Protein AF-A0A7S1S3E2-F1 (afdb_monomer_lite)

Secondary structure (DSSP, 8-state):
-PPP----EEEE--EEEESS--HHHHHHHTT----STT-------STT----TGGGGTT-EEEEEEEE-SSTT--EEEEEEEESSPEEEEHHHHHHHHHHHHHH-----SSSSSPPPPPP-TT---EEEE------TTS-SSTT--HHHHHHHHHHHHHHHHHHHHS----SPPPS-HHHHHHHHHHHHHHHHHHHHHHHHHHHHHHHHHHHHHHHHS-SSHHHHHHHHHHHHHHHHHHHHHHHHHHHHHHHHHHHHHHHHT---

Sequence (265 aa):
QAPSAAATAVVAFGFVASVQASVFLDSMRQGGLPMQVGAQRIVNKQAPAKLDFGSLFAGGALLQYNGSLTAPPCSPGVQWFVRSTPLPASVAALDEFKRAIAVVASLKQAVPGNARNLQPPGGVKIVTRTTQAVAHPGLPQGGAVDPEFDKAMVEAAGEQESFEKSMPASGQAPPQDSAYQQCVKDLLWASNAFKAAEAQRKVECQALARAEQQLQNSGAGATHAQALGRVQSLQQLCSTNAKVASRLLLEVQGLQQQCQRIKPR

Foldseek 3Di:
DPDDPDQAEDEAAAEDADPDADLQLVQVCPQHFALAAPDDTDGNQFPPRDNPPVVSQPPWKWKWWWAFDFDPVRHTRYIYTYTPDHHYHHPVSVVSVLNSQQRHVPDPDPDRGDGHDDDPCPPIDIDIGHDDDDPDVPDPPDDPQPPVNVVVVVVLVVVVVVVVVVDDDDDDDDDDCPPLVVLVVQLSVLVSRLVSLVVSLVVLVVVLVVLVVVLVVDDDDPSNVVSVVVNVVSVVVSVVSVVVSVVSVVVSVVSVVVSVVSPDD

InterPro domains:
  IPR001148 Alpha carbonic anhydrase domain [PF00194] (63-127)
  IPR001148 Alpha carbonic anhydrase domain [PS51144] (1-130)
  IPR036398 Alpha carbonic anhydrase domain superfamily [G3DSA:3.10.200.10] (2-129)
  IPR036398 Alpha carbonic anhydrase domain superfamily [SSF51069] (63-127)

Organism: Alexandrium catenella (NCBI:txid2925)

Structure (mmCIF, N/CA/C/O backbone):
data_AF-A0A7S1S3E2-F1
#
_entry.id   AF-A0A7S1S3E2-F1
#
loop_
_atom_site.group_PDB
_atom_site.id
_atom_site.type_symbol
_atom_site.label_atom_id
_atom_site.label_alt_id
_atom_site.label_comp_id
_atom_site.label_asym_id
_atom_site.label_entity_id
_atom_site.label_seq_id
_atom_site.pdbx_PDB_ins_code
_atom_site.Cartn_x
_atom_site.Cartn_y
_atom_site.Cartn_z
_atom_site.occupancy
_atom_site.B_iso_or_equiv
_atom_site.auth_seq_id
_atom_site.auth_comp_id
_atom_site.auth_asym_id
_atom_site.auth_atom_id
_atom_site.pdbx_PDB_model_num
ATOM 1 N N . GLN A 1 1 ? -23.417 7.030 24.883 1.00 37.84 1 GLN A N 1
ATOM 2 C CA . GLN A 1 1 ? -24.081 7.647 23.715 1.00 37.84 1 GLN A CA 1
ATOM 3 C C . GLN A 1 1 ? -23.437 7.071 22.465 1.00 37.84 1 GLN A C 1
ATOM 5 O O . GLN A 1 1 ? -22.223 7.166 22.341 1.00 37.84 1 GLN A O 1
ATOM 10 N N . ALA A 1 2 ? -24.208 6.394 21.610 1.00 32.66 2 ALA A N 1
ATOM 11 C CA . ALA A 1 2 ? -23.714 5.941 20.310 1.00 32.66 2 ALA A CA 1
ATOM 12 C C . ALA A 1 2 ? -23.460 7.174 19.423 1.00 32.66 2 ALA A C 1
ATOM 14 O O . ALA A 1 2 ? -24.261 8.111 19.493 1.00 32.66 2 ALA A O 1
ATOM 15 N N . PRO A 1 3 ? -22.372 7.221 18.635 1.00 38.84 3 PRO A N 1
ATOM 16 C CA . PRO A 1 3 ? -22.126 8.349 17.747 1.00 38.84 3 PRO A CA 1
ATOM 17 C C . PRO A 1 3 ? -23.317 8.495 16.790 1.00 38.84 3 PRO A C 1
ATOM 19 O O . PRO A 1 3 ? -23.739 7.521 16.165 1.00 38.84 3 PRO A O 1
ATOM 22 N N . SER A 1 4 ? -23.886 9.703 16.708 1.00 48.66 4 SER A N 1
ATOM 23 C CA . SER A 1 4 ? -24.850 10.042 15.659 1.00 48.66 4 SER A CA 1
ATOM 24 C C . SER A 1 4 ? -24.199 9.774 14.301 1.00 48.66 4 SER A C 1
ATOM 26 O O . SER A 1 4 ? -22.975 9.840 14.191 1.00 48.66 4 SER A O 1
ATOM 28 N N . ALA A 1 5 ? -24.991 9.412 13.288 1.00 42.84 5 ALA A N 1
ATOM 29 C CA . ALA A 1 5 ? -24.516 9.095 11.943 1.00 42.84 5 ALA A CA 1
ATOM 30 C C . ALA A 1 5 ? -23.752 10.285 11.328 1.00 42.84 5 ALA A C 1
ATOM 32 O O . ALA A 1 5 ? -24.304 11.094 10.586 1.00 42.84 5 ALA A O 1
ATOM 33 N N . ALA A 1 6 ? -22.473 10.407 11.672 1.00 50.59 6 ALA A N 1
ATOM 34 C CA . ALA A 1 6 ? -21.534 11.317 11.061 1.00 50.59 6 ALA A CA 1
ATOM 35 C C . ALA A 1 6 ? -21.414 10.900 9.593 1.00 50.59 6 ALA A C 1
ATOM 37 O O . ALA A 1 6 ? -21.121 9.739 9.293 1.00 50.59 6 ALA A O 1
ATOM 38 N N . ALA A 1 7 ? -21.724 11.830 8.689 1.00 72.06 7 ALA A N 1
ATOM 39 C CA . ALA A 1 7 ? -21.755 11.612 7.249 1.00 72.06 7 ALA A CA 1
ATOM 40 C C . ALA A 1 7 ? -20.450 10.946 6.782 1.00 72.06 7 ALA A C 1
ATOM 42 O O . ALA A 1 7 ? -19.388 11.564 6.771 1.00 72.06 7 ALA A O 1
ATOM 43 N N . THR A 1 8 ? -20.519 9.660 6.440 1.00 88.44 8 THR A N 1
ATOM 44 C CA . THR A 1 8 ? -19.351 8.904 5.982 1.00 88.44 8 THR A CA 1
ATOM 45 C C . THR A 1 8 ? -18.995 9.369 4.577 1.00 88.44 8 THR A C 1
ATOM 47 O O . THR A 1 8 ? -19.844 9.336 3.688 1.00 88.44 8 THR A O 1
ATOM 50 N N . ALA A 1 9 ? -17.746 9.776 4.365 1.00 92.62 9 ALA A N 1
ATOM 51 C CA . ALA A 1 9 ? -17.213 10.074 3.043 1.00 92.62 9 ALA A CA 1
ATOM 52 C C . ALA A 1 9 ? -16.278 8.948 2.587 1.00 92.62 9 ALA A C 1
ATOM 54 O O . ALA A 1 9 ? -15.450 8.471 3.362 1.00 92.62 9 ALA A O 1
ATOM 55 N N . VAL A 1 10 ? -16.399 8.534 1.327 1.00 95.00 10 VAL A N 1
ATOM 56 C CA . VAL A 1 10 ? -15.527 7.534 0.703 1.00 95.00 10 VAL A CA 1
ATOM 57 C C . VAL A 1 10 ? -14.905 8.132 -0.546 1.00 95.00 10 VAL A C 1
ATOM 59 O O . VAL A 1 10 ? -15.612 8.611 -1.431 1.00 95.00 10 VAL A O 1
ATOM 62 N N . VAL A 1 11 ? -13.578 8.066 -0.634 1.00 95.50 11 VAL A N 1
ATOM 63 C CA . VAL A 1 11 ? -12.829 8.442 -1.835 1.00 95.50 11 VAL A CA 1
ATOM 64 C C . VAL A 1 11 ? -12.389 7.174 -2.559 1.00 95.50 11 VAL A C 1
ATOM 66 O O . VAL A 1 11 ? -11.775 6.296 -1.956 1.00 95.50 11 VAL A O 1
ATOM 69 N N . ALA A 1 12 ? -12.717 7.067 -3.843 1.00 96.38 12 ALA A N 1
ATOM 70 C CA . ALA A 1 12 ? -12.444 5.893 -4.658 1.00 96.38 12 ALA A CA 1
ATOM 71 C C . ALA A 1 12 ? -11.476 6.220 -5.799 1.00 96.38 12 ALA A C 1
ATOM 73 O O . ALA A 1 12 ? -11.713 7.128 -6.601 1.00 96.38 12 ALA A O 1
ATOM 74 N N . PHE A 1 13 ? -10.417 5.420 -5.898 1.00 96.06 13 PHE A N 1
ATOM 75 C CA . PHE A 1 13 ? -9.400 5.509 -6.939 1.00 96.06 13 PHE A CA 1
ATOM 76 C C . PHE A 1 13 ? -9.418 4.231 -7.775 1.00 96.06 13 PHE A C 1
ATOM 78 O O . PHE A 1 13 ? -9.184 3.141 -7.256 1.00 96.06 13 PHE A O 1
ATOM 85 N N . GLY A 1 14 ? -9.718 4.361 -9.067 1.00 95.50 14 GLY A N 1
ATOM 86 C CA . GLY A 1 14 ? -9.594 3.257 -10.017 1.00 95.50 14 GLY A CA 1
ATOM 87 C C . GLY A 1 14 ? -8.158 3.120 -10.511 1.00 95.50 14 GLY A C 1
ATOM 88 O O . GLY A 1 14 ? -7.470 4.128 -10.662 1.00 95.50 14 GLY A O 1
ATOM 89 N N . PHE A 1 15 ? -7.730 1.896 -10.815 1.00 96.19 15 PHE A N 1
ATOM 90 C CA . PHE A 1 15 ? -6.447 1.620 -11.462 1.00 96.19 15 PHE A CA 1
ATOM 91 C C . PHE A 1 15 ? -6.664 0.904 -12.793 1.00 96.19 15 PHE A C 1
ATOM 93 O O . PHE A 1 15 ? -7.552 0.058 -12.909 1.00 96.19 15 PHE A O 1
ATOM 100 N N . VAL A 1 16 ? -5.849 1.237 -13.791 1.00 95.62 16 VAL A N 1
ATOM 101 C CA . VAL A 1 16 ? -5.889 0.644 -15.132 1.00 95.62 16 VAL A CA 1
ATOM 102 C C . VAL A 1 16 ? -4.507 0.138 -15.529 1.00 95.62 16 VAL A C 1
ATOM 104 O O . VAL A 1 16 ? -3.489 0.713 -15.143 1.00 95.62 16 VAL A O 1
ATOM 107 N N . ALA A 1 17 ? -4.480 -0.955 -16.292 1.00 93.94 17 ALA A N 1
ATOM 108 C CA . ALA A 1 17 ? -3.247 -1.528 -16.809 1.00 93.94 17 ALA A CA 1
ATOM 109 C C . ALA A 1 17 ? -2.498 -0.507 -17.675 1.00 93.94 17 ALA A C 1
ATOM 111 O O . ALA A 1 17 ? -3.076 0.120 -18.562 1.00 93.94 17 ALA A O 1
ATOM 112 N N . SER A 1 18 ? -1.208 -0.354 -17.406 1.00 91.19 18 SER A N 1
ATOM 113 C CA . SER A 1 18 ? -0.299 0.550 -18.097 1.00 91.19 18 SER A CA 1
ATOM 114 C C . SER A 1 18 ? 1.121 -0.015 -18.059 1.00 91.19 18 SER A C 1
ATOM 116 O O . SER A 1 18 ? 1.448 -0.876 -17.241 1.00 91.19 18 SER A O 1
ATOM 118 N N . VAL A 1 19 ? 1.984 0.497 -18.936 1.00 81.06 19 VAL A N 1
ATOM 119 C CA . VAL A 1 19 ? 3.438 0.284 -18.857 1.00 81.06 19 VAL A CA 1
ATOM 120 C C . VAL A 1 19 ? 4.062 1.039 -17.679 1.00 81.06 19 VAL A C 1
ATOM 122 O O . VAL A 1 19 ? 5.146 0.693 -17.224 1.00 81.06 19 VAL A O 1
ATOM 125 N N . GLN A 1 20 ? 3.372 2.061 -17.165 1.00 84.31 20 GLN A N 1
ATOM 126 C CA . GLN A 1 20 ? 3.800 2.821 -15.997 1.00 84.31 20 GLN A CA 1
ATOM 127 C C . GLN A 1 20 ? 3.435 2.075 -14.710 1.00 84.31 20 GLN A C 1
ATOM 129 O O . GLN A 1 20 ? 2.273 1.734 -14.473 1.00 84.31 20 GLN A O 1
ATOM 134 N N . ALA A 1 21 ? 4.439 1.846 -13.868 1.00 83.50 21 ALA A N 1
ATOM 135 C CA . ALA A 1 21 ? 4.257 1.255 -12.553 1.00 83.50 21 ALA A CA 1
ATOM 136 C C . ALA A 1 21 ? 3.606 2.251 -11.578 1.00 83.50 21 ALA A C 1
ATOM 138 O O . ALA A 1 21 ? 3.833 3.460 -11.651 1.00 83.50 21 ALA A O 1
ATOM 139 N N . SER A 1 22 ? 2.804 1.733 -10.647 1.00 91.38 22 SER A N 1
ATOM 140 C CA . SER A 1 22 ? 2.223 2.533 -9.571 1.00 91.38 22 SER A CA 1
ATOM 141 C C . SER A 1 22 ? 3.065 2.350 -8.320 1.00 91.38 22 SER A C 1
ATOM 143 O O . SER A 1 22 ? 2.948 1.323 -7.655 1.00 91.38 22 SER A O 1
ATOM 145 N N . VAL A 1 23 ? 3.845 3.370 -7.952 1.00 89.62 23 VAL A N 1
ATOM 146 C CA . VAL A 1 23 ? 4.649 3.358 -6.713 1.00 89.62 23 VAL A CA 1
ATOM 147 C C . VAL A 1 23 ? 3.782 3.027 -5.496 1.00 89.62 23 VAL A C 1
ATOM 149 O O . VAL A 1 23 ? 4.204 2.278 -4.617 1.00 89.62 23 VAL A O 1
ATOM 152 N N . PHE A 1 24 ? 2.541 3.523 -5.467 1.00 92.88 24 PHE A N 1
ATOM 153 C CA . PHE A 1 24 ? 1.591 3.250 -4.392 1.00 92.88 24 PHE A CA 1
ATOM 154 C C . PHE A 1 24 ? 1.210 1.761 -4.312 1.00 92.88 24 PHE A C 1
ATOM 156 O O . PHE A 1 24 ? 1.337 1.152 -3.249 1.00 92.88 24 PHE A O 1
ATOM 163 N N . LEU A 1 25 ? 0.784 1.143 -5.424 1.00 93.31 25 LEU A N 1
ATOM 164 C CA . LEU A 1 25 ? 0.438 -0.286 -5.429 1.00 93.31 25 LEU A CA 1
ATOM 165 C C . LEU A 1 25 ? 1.659 -1.184 -5.218 1.00 93.31 25 LEU A C 1
ATOM 167 O O . LEU A 1 25 ? 1.554 -2.207 -4.541 1.00 93.31 25 LEU A O 1
ATOM 171 N N . ASP A 1 26 ? 2.816 -0.796 -5.750 1.00 90.25 26 ASP A N 1
ATOM 172 C CA . ASP A 1 26 ? 4.070 -1.505 -5.516 1.00 90.25 26 ASP A CA 1
ATOM 173 C C . ASP A 1 26 ? 4.443 -1.474 -4.028 1.00 90.25 26 ASP A C 1
ATOM 175 O O . ASP A 1 26 ? 4.754 -2.510 -3.445 1.00 90.25 26 ASP A O 1
ATOM 179 N N . SER A 1 27 ? 4.292 -0.327 -3.363 1.00 91.06 27 SER A N 1
ATOM 180 C CA . SER A 1 27 ? 4.507 -0.200 -1.912 1.00 91.06 27 SER A CA 1
ATOM 181 C C . SER A 1 27 ? 3.548 -1.079 -1.099 1.00 91.06 27 SER A C 1
ATOM 183 O O . SER A 1 27 ? 3.941 -1.676 -0.092 1.00 91.06 27 SER A O 1
ATOM 185 N N . MET A 1 28 ? 2.300 -1.218 -1.561 1.00 91.56 28 MET A N 1
ATOM 186 C CA . MET A 1 28 ? 1.285 -2.073 -0.935 1.00 91.56 28 MET A CA 1
ATOM 187 C C . MET A 1 28 ? 1.549 -3.576 -1.112 1.00 91.56 28 MET A C 1
ATOM 189 O O . MET A 1 28 ? 1.094 -4.364 -0.288 1.00 91.56 28 MET A O 1
ATOM 193 N N . ARG A 1 29 ? 2.267 -4.014 -2.152 1.00 89.25 29 ARG A N 1
ATOM 194 C CA . ARG A 1 29 ? 2.476 -5.453 -2.422 1.00 89.25 29 ARG A CA 1
ATOM 195 C C . ARG A 1 29 ? 3.836 -5.999 -1.977 1.00 89.25 29 ARG A C 1
ATOM 197 O O . ARG A 1 29 ? 4.005 -7.212 -1.936 1.00 89.25 29 ARG A O 1
ATOM 204 N N . GLN A 1 30 ? 4.780 -5.147 -1.574 1.00 83.38 30 GLN A N 1
ATOM 205 C CA . GLN A 1 30 ? 6.124 -5.555 -1.119 1.00 83.38 30 GLN A CA 1
ATOM 206 C C . GLN A 1 30 ? 6.144 -6.566 0.039 1.00 83.38 30 GLN A C 1
ATOM 208 O O . GLN A 1 30 ? 7.053 -7.382 0.132 1.00 83.38 30 GLN A O 1
ATOM 213 N N . GLY A 1 31 ? 5.145 -6.536 0.926 1.00 73.12 31 GLY A N 1
ATOM 214 C CA . GLY A 1 31 ? 5.002 -7.507 2.022 1.00 73.12 31 GLY A CA 1
ATOM 215 C C . GLY A 1 31 ? 4.369 -8.841 1.606 1.00 73.12 31 GLY A C 1
ATOM 216 O O . GLY A 1 31 ? 4.096 -9.683 2.466 1.00 73.12 31 GLY A O 1
ATOM 217 N N . GLY A 1 32 ? 4.098 -9.011 0.309 1.00 84.69 32 GLY A N 1
ATOM 218 C CA . GLY A 1 32 ? 3.186 -10.010 -0.227 1.00 84.69 32 GLY A CA 1
ATOM 219 C C . GLY A 1 32 ? 1.728 -9.645 0.051 1.00 84.69 32 GLY A C 1
ATOM 220 O O . GLY A 1 32 ? 1.396 -9.019 1.059 1.00 84.69 32 GLY A O 1
ATOM 221 N N . LEU A 1 33 ? 0.834 -10.063 -0.840 1.00 90.38 33 LEU A N 1
ATOM 222 C CA . LEU A 1 33 ? -0.603 -9.920 -0.625 1.00 90.38 33 LEU A CA 1
ATOM 223 C C . LEU A 1 33 ? -1.142 -11.085 0.220 1.00 90.38 33 LEU A C 1
ATOM 225 O O . LEU A 1 33 ? -0.570 -12.181 0.208 1.00 90.38 33 LEU A O 1
ATOM 229 N N . PRO A 1 34 ? -2.216 -10.875 1.001 1.00 88.50 34 PRO A N 1
ATOM 230 C CA . PRO A 1 34 ? -2.831 -11.951 1.762 1.00 88.50 34 PRO A CA 1
ATOM 231 C C . PRO A 1 34 ? -3.442 -12.984 0.808 1.00 88.50 34 PRO A C 1
ATOM 233 O O . PRO A 1 34 ? -4.314 -12.668 0.008 1.00 88.50 34 PRO A O 1
ATOM 236 N N . MET A 1 35 ? -2.979 -14.230 0.920 1.00 87.06 35 MET A N 1
ATOM 237 C CA . MET A 1 35 ? -3.434 -15.372 0.111 1.00 87.06 35 MET A CA 1
ATOM 238 C C . MET A 1 35 ? -4.290 -16.352 0.926 1.00 87.06 35 MET A C 1
ATOM 240 O O . MET A 1 35 ? -4.422 -17.517 0.571 1.00 87.06 35 MET A O 1
ATOM 244 N N . GLN A 1 36 ? -4.807 -15.915 2.073 1.00 84.94 36 GLN A N 1
ATOM 245 C CA . GLN A 1 36 ? -5.660 -16.707 2.958 1.00 84.94 36 GLN A CA 1
ATOM 246 C C . GLN A 1 36 ? -6.691 -15.778 3.598 1.00 84.94 36 GLN A C 1
ATOM 248 O O . GLN A 1 36 ? -6.382 -14.625 3.915 1.00 84.94 36 GLN A O 1
ATOM 253 N N . VAL A 1 37 ? -7.913 -16.271 3.792 1.00 81.69 37 VAL A N 1
ATOM 254 C CA . VAL A 1 37 ? -8.988 -15.509 4.438 1.00 81.69 37 VAL A CA 1
ATOM 255 C C . VAL A 1 37 ? -8.558 -15.111 5.853 1.00 81.69 37 VAL A C 1
ATOM 257 O O . VAL A 1 37 ? -8.050 -15.934 6.608 1.00 81.69 37 VAL A O 1
ATOM 260 N N . GLY A 1 38 ? -8.727 -13.833 6.201 1.00 80.69 38 GLY A N 1
ATOM 261 C CA . GLY A 1 38 ? -8.336 -13.288 7.507 1.00 80.69 38 GLY A CA 1
ATOM 262 C C . GLY A 1 38 ? -6.833 -13.037 7.685 1.00 80.69 38 GLY A C 1
ATOM 263 O O . GLY A 1 38 ? -6.437 -12.453 8.693 1.00 80.69 38 GLY A O 1
ATOM 264 N N . ALA A 1 39 ? -5.987 -13.418 6.721 1.00 83.62 39 ALA A N 1
ATOM 265 C CA . ALA A 1 39 ? -4.561 -13.140 6.804 1.00 83.62 39 ALA A CA 1
ATOM 266 C C . ALA A 1 39 ? -4.275 -11.643 6.655 1.00 83.62 39 ALA A C 1
ATOM 268 O O . ALA A 1 39 ? -4.814 -10.963 5.783 1.00 83.62 39 ALA A O 1
ATOM 269 N N . GLN A 1 40 ? -3.353 -11.153 7.478 1.00 84.69 40 GLN A N 1
ATOM 270 C CA . GLN A 1 40 ? -2.844 -9.790 7.406 1.00 84.69 40 GLN A CA 1
ATOM 271 C C . GLN A 1 40 ? -1.389 -9.792 6.940 1.00 84.69 40 GLN A C 1
ATOM 273 O O . GLN A 1 40 ? -0.633 -10.750 7.151 1.00 84.69 40 GLN A O 1
ATOM 278 N N . ARG A 1 41 ? -0.999 -8.711 6.268 1.00 82.62 41 ARG A N 1
ATOM 279 C CA . ARG A 1 41 ? 0.369 -8.459 5.819 1.00 82.62 41 ARG A CA 1
ATOM 280 C C . ARG A 1 41 ? 0.711 -7.014 6.133 1.00 82.62 41 ARG A C 1
ATOM 282 O O . ARG A 1 41 ? -0.082 -6.116 5.879 1.00 82.62 41 ARG A O 1
ATOM 289 N N . ILE A 1 42 ? 1.891 -6.814 6.705 1.00 82.38 42 ILE A N 1
ATOM 290 C CA . ILE A 1 42 ? 2.455 -5.479 6.885 1.00 82.38 42 ILE A CA 1
ATOM 291 C C . ILE A 1 42 ? 3.164 -5.122 5.574 1.00 82.38 42 ILE A C 1
ATOM 293 O O . ILE A 1 42 ? 3.957 -5.920 5.067 1.00 82.38 42 ILE A O 1
ATOM 297 N N . VAL A 1 43 ? 2.869 -3.941 5.046 1.00 85.50 43 VAL A N 1
ATOM 298 C CA . VAL A 1 43 ? 3.340 -3.431 3.748 1.00 85.50 43 VAL A CA 1
ATOM 299 C C . VAL A 1 43 ? 4.247 -2.218 3.961 1.00 85.50 43 VAL A C 1
ATOM 301 O O . VAL A 1 43 ? 4.474 -1.839 5.109 1.00 85.50 43 VAL A O 1
ATOM 304 N N . ASN A 1 44 ? 4.763 -1.610 2.886 1.00 81.38 44 ASN A N 1
ATOM 305 C CA . ASN A 1 44 ? 5.629 -0.428 2.977 1.00 81.38 44 ASN A CA 1
ATOM 306 C C . ASN A 1 44 ? 6.872 -0.662 3.862 1.00 81.38 44 ASN A C 1
ATOM 308 O O . ASN A 1 44 ? 7.191 0.139 4.737 1.00 81.38 44 ASN A O 1
ATOM 312 N N . LYS A 1 45 ? 7.525 -1.818 3.681 1.00 74.62 45 LYS A N 1
ATOM 313 C CA . LYS A 1 45 ? 8.635 -2.268 4.537 1.00 74.62 45 LYS A CA 1
ATOM 314 C C . LYS A 1 45 ? 10.021 -1.970 3.977 1.00 74.62 45 LYS A C 1
ATOM 316 O O . LYS A 1 45 ? 10.975 -2.018 4.735 1.00 74.62 45 LYS A O 1
ATOM 321 N N . GLN A 1 46 ? 10.156 -1.734 2.675 1.00 63.25 46 GLN A N 1
ATOM 322 C CA . GLN A 1 46 ? 11.459 -1.634 2.017 1.00 63.25 46 GLN A CA 1
ATOM 323 C C . GLN A 1 46 ? 11.579 -0.291 1.310 1.00 63.25 46 GLN A C 1
ATOM 325 O O . GLN A 1 46 ? 10.675 0.092 0.580 1.00 63.25 46 GLN A O 1
ATOM 330 N N . ALA A 1 47 ? 12.690 0.424 1.471 1.00 55.50 47 ALA A N 1
ATOM 331 C CA . ALA A 1 47 ? 12.963 1.581 0.622 1.00 55.50 47 ALA A CA 1
ATOM 332 C C . ALA A 1 47 ? 13.037 1.134 -0.859 1.00 55.50 47 ALA A C 1
ATOM 334 O O . ALA A 1 47 ? 13.579 0.059 -1.125 1.00 55.50 47 ALA A O 1
ATOM 335 N N . PRO A 1 48 ? 12.500 1.899 -1.833 1.00 61.78 48 PRO A N 1
ATOM 336 C CA . PRO A 1 48 ? 11.936 3.251 -1.734 1.00 61.78 48 PRO A CA 1
ATOM 337 C C . PRO A 1 48 ? 10.395 3.287 -1.589 1.00 61.78 48 PRO A C 1
ATOM 339 O O . PRO A 1 48 ? 9.745 4.173 -2.142 1.00 61.78 48 PRO A O 1
ATOM 342 N N . ALA A 1 49 ? 9.773 2.320 -0.906 1.00 73.00 49 ALA A N 1
ATOM 343 C CA . ALA A 1 49 ? 8.322 2.305 -0.719 1.00 73.00 49 ALA A CA 1
ATOM 344 C C . ALA A 1 49 ? 7.799 3.587 -0.080 1.00 73.00 49 ALA A C 1
ATOM 346 O O . ALA A 1 49 ? 8.338 4.072 0.918 1.00 73.00 49 ALA A O 1
ATOM 347 N N . LYS A 1 50 ? 6.708 4.101 -0.643 1.00 80.19 50 LYS A N 1
ATOM 348 C CA . LYS A 1 50 ? 6.027 5.284 -0.141 1.00 80.19 50 LYS A CA 1
ATOM 349 C C . LYS A 1 50 ? 4.525 5.149 -0.362 1.00 80.19 50 LYS A C 1
ATOM 351 O O . LYS A 1 50 ? 4.041 5.184 -1.494 1.00 80.19 50 LYS A O 1
ATOM 356 N N . LEU A 1 51 ? 3.768 5.069 0.732 1.00 89.25 51 LEU A N 1
ATOM 357 C CA . LEU A 1 51 ? 2.308 5.214 0.714 1.00 89.25 51 LEU A CA 1
ATOM 358 C C . LEU A 1 51 ? 1.921 6.697 0.683 1.00 89.25 51 LEU A C 1
ATOM 360 O O . LEU A 1 51 ? 1.404 7.255 1.649 1.00 89.25 51 LEU A O 1
ATOM 364 N N . ASP A 1 52 ? 2.203 7.348 -0.442 1.00 87.25 52 ASP A N 1
ATOM 365 C CA . ASP A 1 52 ? 1.836 8.743 -0.675 1.00 87.25 52 ASP A CA 1
ATOM 366 C C . ASP A 1 52 ? 0.372 8.848 -1.120 1.00 87.25 52 ASP A C 1
ATOM 368 O O . ASP A 1 52 ? 0.054 8.824 -2.311 1.00 87.25 52 ASP A O 1
ATOM 372 N N . PHE A 1 53 ? -0.539 8.956 -0.155 1.00 89.19 53 PHE A N 1
ATOM 373 C CA . PHE A 1 53 ? -1.966 9.118 -0.439 1.00 89.19 53 PHE A CA 1
ATOM 374 C C . PHE A 1 53 ? -2.280 10.424 -1.178 1.00 89.19 53 PHE A C 1
ATOM 376 O O . PHE A 1 53 ? -3.237 10.461 -1.947 1.00 89.19 53 PHE A O 1
ATOM 383 N N . GLY A 1 54 ? -1.474 11.477 -0.992 1.00 89.19 54 GLY A N 1
ATOM 384 C CA . GLY A 1 54 ? -1.647 12.754 -1.687 1.00 89.19 54 GLY A CA 1
ATOM 385 C C . GLY A 1 54 ? -1.479 12.604 -3.198 1.00 89.19 54 GLY A C 1
ATOM 386 O O . GLY A 1 54 ? -2.269 13.152 -3.970 1.00 89.19 54 GLY A O 1
ATOM 387 N N . SER A 1 55 ? -0.524 11.773 -3.623 1.00 88.38 55 SER A N 1
ATOM 388 C CA . SER A 1 55 ? -0.283 11.481 -5.042 1.00 88.38 55 SER A CA 1
ATOM 389 C C . SER A 1 55 ? -1.504 10.897 -5.772 1.00 88.38 55 SER A C 1
ATOM 391 O O . SER A 1 55 ? -1.671 11.127 -6.970 1.00 88.38 55 SER A O 1
ATOM 393 N N . LEU A 1 56 ? -2.414 10.217 -5.061 1.00 92.56 56 LEU A N 1
ATOM 394 C CA . LEU A 1 56 ? -3.629 9.634 -5.645 1.00 92.56 56 LEU A CA 1
ATOM 395 C C . LEU A 1 56 ? -4.623 10.706 -6.131 1.00 92.56 56 LEU A C 1
ATOM 397 O O . LEU A 1 56 ? -5.418 10.459 -7.042 1.00 92.56 56 LEU A O 1
ATOM 401 N N . PHE A 1 57 ? -4.564 11.907 -5.549 1.00 91.25 57 PHE A N 1
ATOM 402 C CA . PHE A 1 57 ? -5.422 13.045 -5.890 1.00 91.25 57 PHE A CA 1
ATOM 403 C C . PHE A 1 57 ? -4.852 13.924 -7.010 1.00 91.25 57 PHE A C 1
ATOM 405 O O . PHE A 1 57 ? -5.570 14.780 -7.537 1.00 91.25 57 PHE A O 1
ATOM 412 N N . ALA A 1 58 ? -3.582 13.738 -7.378 1.00 85.56 58 ALA A N 1
ATOM 413 C CA . ALA A 1 58 ? -2.905 14.581 -8.352 1.00 85.56 58 ALA A CA 1
ATOM 414 C C . ALA A 1 58 ? -3.525 14.441 -9.755 1.00 85.56 58 ALA A C 1
ATOM 416 O O . ALA A 1 58 ? -3.828 13.339 -10.226 1.00 85.56 58 ALA A O 1
ATOM 417 N N . GLY A 1 59 ? -3.715 15.580 -10.429 1.00 78.00 59 GLY A N 1
ATOM 418 C CA . GLY A 1 59 ? -4.098 15.640 -11.843 1.00 78.00 59 GLY A CA 1
ATOM 419 C C . GLY A 1 59 ? -5.459 15.023 -12.194 1.00 78.00 59 GLY A C 1
ATOM 420 O O . GLY A 1 59 ? -5.650 14.616 -13.336 1.00 78.00 59 GLY A O 1
ATOM 421 N N . GLY A 1 60 ? -6.392 14.898 -11.240 1.00 80.62 60 GLY A N 1
ATOM 422 C CA . GLY A 1 60 ? -7.703 14.289 -11.483 1.00 80.62 60 GLY A CA 1
ATOM 423 C C . GLY A 1 60 ? -8.851 15.009 -10.781 1.00 80.62 60 GLY A C 1
ATOM 424 O O . GLY A 1 60 ? -8.725 15.424 -9.631 1.00 80.62 60 GLY A O 1
ATOM 425 N N . ALA A 1 61 ? -9.990 15.120 -11.467 1.00 93.06 61 ALA A N 1
ATOM 426 C CA . ALA A 1 61 ? -11.246 15.536 -10.855 1.00 93.06 61 ALA A CA 1
ATOM 427 C C . ALA A 1 61 ? -11.908 14.357 -10.119 1.00 93.06 61 ALA A C 1
ATOM 429 O O . ALA A 1 61 ? -11.652 13.187 -10.416 1.00 93.06 61 ALA A O 1
ATOM 430 N N . LEU A 1 62 ? -12.777 14.664 -9.159 1.00 96.38 62 LEU A N 1
ATOM 431 C CA . LEU A 1 62 ? -13.588 13.700 -8.423 1.00 96.38 62 LEU A CA 1
ATOM 432 C C . LEU A 1 62 ? -15.061 13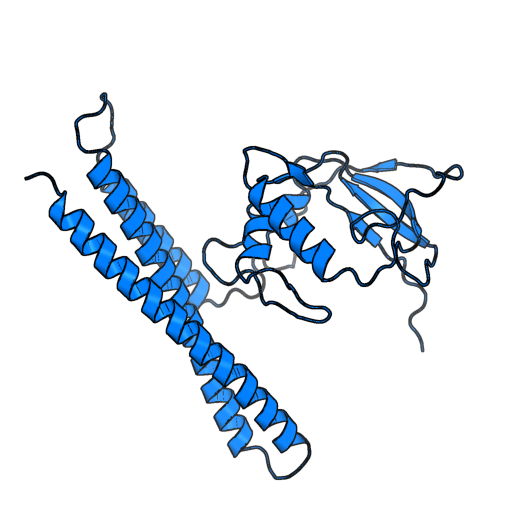.887 -8.796 1.00 96.38 62 LEU A C 1
ATOM 434 O O . LEU A 1 62 ? -15.588 14.993 -8.750 1.00 96.38 62 LEU A O 1
ATOM 438 N N . LEU A 1 63 ? -15.746 12.805 -9.134 1.00 96.44 63 LEU A N 1
ATOM 439 C CA . LEU A 1 63 ? -17.193 12.756 -9.286 1.00 96.44 63 LEU A CA 1
ATOM 440 C C . LEU A 1 63 ? -17.808 12.510 -7.910 1.00 96.44 63 LEU A C 1
ATOM 442 O O . LEU A 1 63 ? -17.601 11.453 -7.314 1.00 96.44 63 LEU A O 1
ATOM 446 N N . GLN A 1 64 ? -18.546 13.490 -7.401 1.00 96.25 64 GLN A N 1
ATOM 447 C CA . GLN A 1 64 ? -19.232 13.406 -6.122 1.00 96.25 64 GLN A CA 1
ATOM 448 C C . GLN A 1 64 ? -20.681 12.955 -6.304 1.00 96.25 64 GLN A C 1
ATOM 450 O O . GLN A 1 64 ? -21.402 13.526 -7.123 1.00 96.25 64 GLN A O 1
ATOM 455 N N . TYR A 1 65 ? -21.133 12.005 -5.486 1.00 95.00 65 TYR A N 1
ATOM 456 C CA . TYR A 1 65 ? -22.549 11.664 -5.360 1.00 95.00 65 TYR A CA 1
ATOM 457 C C . TYR A 1 65 ? -22.893 11.085 -3.980 1.00 95.00 65 TYR A C 1
ATOM 459 O O . TYR A 1 65 ? -22.017 10.631 -3.248 1.00 95.00 65 TYR A O 1
ATOM 467 N N . ASN A 1 66 ? -24.178 11.086 -3.622 1.00 93.44 66 ASN A N 1
ATOM 468 C CA . ASN A 1 66 ? -24.666 10.418 -2.413 1.00 93.44 66 ASN A CA 1
ATOM 469 C C . ASN A 1 66 ? -25.100 8.989 -2.748 1.00 93.44 66 ASN A C 1
ATOM 471 O O . ASN A 1 66 ? -25.892 8.780 -3.666 1.00 93.44 66 ASN A O 1
ATOM 475 N N . GLY A 1 67 ? -24.602 8.018 -1.991 1.00 92.50 67 GLY A N 1
ATOM 476 C CA . GLY A 1 67 ? -24.873 6.600 -2.190 1.00 92.50 67 GLY A CA 1
ATOM 477 C C . GLY A 1 67 ? -24.968 5.831 -0.876 1.00 92.50 67 GLY A C 1
ATOM 478 O O . GLY A 1 67 ? -25.345 6.370 0.168 1.00 92.50 67 GLY A O 1
ATOM 479 N N . SER A 1 68 ? -24.626 4.547 -0.939 1.00 92.38 68 SER A N 1
ATOM 480 C CA . SER A 1 68 ? -24.634 3.630 0.200 1.00 92.38 68 SER A CA 1
ATOM 481 C C . SER A 1 68 ? -23.272 2.976 0.401 1.00 92.38 68 SER A C 1
ATOM 483 O O . SER A 1 68 ? -22.398 3.057 -0.463 1.00 92.38 68 SER A O 1
ATOM 485 N N . LEU A 1 69 ? -23.115 2.247 1.504 1.00 92.06 69 LEU A N 1
ATOM 486 C CA . LEU A 1 69 ? -22.039 1.268 1.637 1.00 92.06 69 LEU A CA 1
ATOM 487 C C . LEU A 1 69 ? -22.166 0.184 0.549 1.00 92.06 69 LEU A C 1
ATOM 489 O O . LEU A 1 69 ? -23.273 -0.205 0.156 1.00 92.06 69 LEU A O 1
ATOM 493 N N . THR A 1 70 ? -21.030 -0.299 0.044 1.00 91.44 70 THR A N 1
ATOM 494 C CA . THR A 1 70 ? -20.957 -1.357 -0.985 1.00 91.44 70 THR A CA 1
ATOM 495 C C . THR A 1 70 ? -20.888 -2.766 -0.395 1.00 91.44 70 THR A C 1
ATOM 497 O O . THR A 1 70 ? -20.954 -3.737 -1.143 1.00 91.44 70 THR A O 1
ATOM 500 N N . ALA A 1 71 ? -20.823 -2.878 0.932 1.00 88.50 71 ALA A N 1
ATOM 501 C CA . ALA A 1 71 ? -20.918 -4.121 1.685 1.00 88.50 71 ALA A CA 1
ATOM 502 C C . ALA A 1 71 ? -22.078 -4.039 2.699 1.00 88.50 71 ALA A C 1
ATOM 504 O O . ALA A 1 71 ? -22.454 -2.927 3.097 1.00 88.50 71 ALA A O 1
ATOM 505 N N . PRO A 1 72 ? -22.653 -5.182 3.126 1.00 87.88 72 PRO A N 1
ATOM 506 C CA . PRO A 1 72 ? -23.651 -5.218 4.194 1.00 87.88 72 PRO A CA 1
ATOM 507 C C . PRO A 1 72 ? -23.182 -4.430 5.430 1.00 87.88 72 PRO A C 1
ATOM 509 O O . PRO A 1 72 ? -22.012 -4.547 5.800 1.00 87.88 72 PRO A O 1
ATOM 512 N N . PRO A 1 73 ? -24.050 -3.613 6.056 1.00 90.56 73 PRO A N 1
ATOM 513 C CA . PRO A 1 73 ? -25.513 -3.554 5.907 1.00 90.56 73 PRO A CA 1
ATOM 514 C C . PRO A 1 73 ? -26.041 -2.675 4.755 1.00 90.56 73 PRO A C 1
ATOM 516 O O . PRO A 1 73 ? -27.237 -2.410 4.699 1.00 90.56 73 PRO A O 1
ATOM 519 N N . CYS A 1 74 ? -25.193 -2.223 3.823 1.00 88.31 74 CYS A N 1
ATOM 520 C CA . CYS A 1 74 ? -25.604 -1.407 2.670 1.00 88.31 74 CYS A CA 1
ATOM 521 C C . CYS A 1 74 ? -26.285 -0.077 3.054 1.00 88.31 74 CYS A C 1
ATOM 523 O O . CYS A 1 74 ? -27.103 0.436 2.291 1.00 88.31 74 CYS A O 1
ATOM 525 N N . SER A 1 75 ? -25.953 0.488 4.221 1.00 89.50 75 SER A N 1
ATOM 526 C CA . SER A 1 75 ? -26.579 1.712 4.733 1.00 89.50 75 SER A CA 1
ATOM 527 C C . SER A 1 75 ? -26.426 2.896 3.766 1.00 89.50 75 SER A C 1
ATOM 529 O O . SER A 1 75 ? -25.329 3.086 3.226 1.00 89.50 75 SER A O 1
ATOM 531 N N . PRO A 1 76 ? -27.486 3.697 3.544 1.00 90.25 76 PRO A N 1
ATOM 532 C CA . PRO A 1 76 ? -27.427 4.916 2.737 1.00 90.25 76 PRO A CA 1
ATOM 533 C C . PRO A 1 76 ? -26.713 6.058 3.482 1.00 90.25 76 PRO A C 1
ATOM 535 O O . PRO A 1 76 ? -26.376 5.936 4.657 1.00 90.25 76 PRO A O 1
ATOM 538 N N . GLY A 1 77 ? -26.514 7.190 2.801 1.00 87.88 77 GLY A N 1
ATOM 539 C CA . GLY A 1 77 ? -25.951 8.411 3.396 1.00 87.88 77 GLY A CA 1
ATOM 540 C C . GLY A 1 77 ? -24.432 8.543 3.261 1.00 87.88 77 GLY A C 1
ATOM 541 O O . GLY A 1 77 ? -23.829 9.373 3.938 1.00 87.88 77 GLY A O 1
ATOM 542 N N . VAL A 1 78 ? -23.813 7.747 2.385 1.00 92.69 78 VAL A N 1
ATOM 543 C CA . VAL A 1 78 ? -22.375 7.822 2.097 1.00 92.69 78 VAL A CA 1
ATOM 544 C C . VAL A 1 78 ? -22.121 8.859 1.006 1.00 92.69 78 VAL A C 1
ATOM 546 O O . VAL A 1 78 ? -22.696 8.766 -0.078 1.00 92.69 78 VAL A O 1
ATOM 549 N N . GLN A 1 79 ? -21.235 9.818 1.262 1.00 94.62 79 GLN A N 1
ATOM 550 C CA . GLN A 1 79 ? -20.744 10.752 0.251 1.00 94.62 79 GLN A CA 1
ATOM 551 C C . GLN A 1 79 ? -19.585 10.108 -0.511 1.00 94.62 79 GLN A C 1
ATOM 553 O O . GLN A 1 79 ? -18.490 9.942 0.021 1.00 94.62 79 GLN A O 1
ATOM 558 N N . TRP A 1 80 ? -19.821 9.731 -1.758 1.00 95.44 80 TRP A N 1
ATOM 559 C CA . TRP A 1 80 ? -18.807 9.150 -2.627 1.00 95.44 80 TRP A CA 1
ATOM 560 C C . TRP A 1 80 ? -18.086 10.232 -3.413 1.00 95.44 80 TRP A C 1
ATOM 562 O O . TRP A 1 80 ? -18.730 11.117 -3.966 1.00 95.44 80 TRP A O 1
ATOM 572 N N . PHE A 1 81 ? -16.765 10.112 -3.511 1.00 96.75 81 PHE A N 1
ATOM 573 C CA . PHE A 1 81 ? -15.893 10.907 -4.369 1.00 96.75 81 PHE A CA 1
ATOM 574 C C . PHE A 1 81 ? -15.062 9.956 -5.227 1.00 96.75 81 PHE A C 1
ATOM 576 O O . PHE A 1 81 ? -14.114 9.340 -4.748 1.00 96.75 81 PHE A O 1
ATOM 583 N N . VAL A 1 82 ? -15.418 9.801 -6.496 1.00 96.75 82 VAL A N 1
ATOM 584 C CA . VAL A 1 82 ? -14.769 8.841 -7.399 1.00 96.75 82 VAL A CA 1
ATOM 585 C C . VAL A 1 82 ? -13.854 9.585 -8.355 1.00 96.75 82 VAL A C 1
ATOM 587 O O . VAL A 1 82 ? -14.319 10.467 -9.071 1.00 96.75 82 VAL A O 1
ATOM 590 N N . ARG A 1 83 ? -12.565 9.244 -8.409 1.00 96.38 83 ARG A N 1
ATOM 591 C CA . ARG A 1 83 ? -11.650 9.866 -9.377 1.00 96.38 83 ARG A CA 1
ATOM 592 C C . ARG A 1 83 ? -12.129 9.595 -10.804 1.00 96.38 83 ARG A C 1
ATOM 594 O O . ARG A 1 83 ? -12.339 8.444 -11.175 1.00 96.38 83 ARG A O 1
ATOM 601 N N . SER A 1 84 ? -12.301 10.657 -11.592 1.00 94.69 84 SER A N 1
ATOM 602 C CA . SER A 1 84 ? -12.831 10.578 -12.960 1.00 94.69 84 SER A CA 1
ATOM 603 C C . SER A 1 84 ? -11.879 9.857 -13.912 1.00 94.69 84 SER A C 1
ATOM 605 O O . SER A 1 84 ? -12.310 9.175 -14.834 1.00 94.69 84 SER A O 1
ATOM 607 N N . THR A 1 85 ? -10.578 10.008 -13.676 1.00 93.62 85 THR A N 1
ATOM 608 C CA . THR A 1 85 ? -9.518 9.359 -14.446 1.00 93.62 85 THR A CA 1
ATOM 609 C C . THR A 1 85 ? -8.951 8.211 -13.608 1.00 93.62 85 THR A C 1
ATOM 611 O O . THR A 1 85 ? -8.665 8.421 -12.427 1.00 93.62 85 THR A O 1
ATOM 614 N N . PRO A 1 86 ? -8.757 7.000 -14.147 1.00 94.38 86 PRO A N 1
ATOM 615 C CA . PRO A 1 86 ? -8.046 5.948 -13.428 1.00 94.38 86 PRO A CA 1
ATOM 616 C C . PRO A 1 86 ? -6.544 6.261 -13.326 1.00 94.38 86 PRO A C 1
ATOM 618 O O . PRO A 1 86 ? -5.993 7.043 -14.101 1.00 94.38 86 PRO A O 1
ATOM 621 N N . LEU A 1 87 ? -5.879 5.676 -12.336 1.00 95.38 87 LEU A N 1
ATOM 622 C CA . LEU A 1 87 ? -4.433 5.743 -12.154 1.00 95.38 87 LEU A CA 1
ATOM 623 C C . LEU A 1 87 ? -3.753 4.600 -12.926 1.00 95.38 87 LEU A C 1
ATOM 625 O O . LEU A 1 87 ? -4.286 3.488 -12.956 1.00 95.38 87 LEU A O 1
ATOM 629 N N . PRO A 1 88 ? -2.588 4.832 -13.548 1.00 94.44 88 PRO A N 1
ATOM 630 C CA . PRO A 1 88 ? -1.850 3.765 -14.208 1.00 94.44 88 PRO A CA 1
ATOM 631 C C . PRO A 1 88 ? -1.257 2.799 -13.177 1.00 94.44 88 PRO A C 1
ATOM 633 O O . PRO A 1 88 ? -0.834 3.210 -12.096 1.00 94.44 88 PRO A O 1
ATOM 636 N N . ALA A 1 89 ? -1.210 1.517 -13.523 1.00 93.62 89 ALA A N 1
ATOM 637 C CA . ALA A 1 89 ? -0.517 0.486 -12.764 1.00 93.62 89 ALA A CA 1
ATOM 638 C C . ALA A 1 89 ? 0.020 -0.606 -13.691 1.00 93.62 89 ALA A C 1
ATOM 640 O O . ALA A 1 89 ? -0.582 -0.906 -14.724 1.00 93.62 89 ALA A O 1
ATOM 641 N N . SER A 1 90 ? 1.116 -1.251 -13.291 1.00 91.38 90 SER A N 1
ATOM 642 C CA . SER A 1 90 ? 1.676 -2.362 -14.055 1.00 91.38 90 SER A CA 1
ATOM 643 C C . SER A 1 90 ? 0.712 -3.552 -14.087 1.00 91.38 90 SER A C 1
ATOM 645 O O . SER A 1 90 ? 0.008 -3.838 -13.113 1.00 91.38 90 SER A O 1
ATOM 647 N N . VAL A 1 91 ? 0.703 -4.279 -15.208 1.00 90.12 91 VAL A N 1
ATOM 648 C CA . VAL A 1 91 ? -0.115 -5.496 -15.379 1.00 90.12 91 VAL A CA 1
ATOM 649 C C . VAL A 1 91 ? 0.172 -6.503 -14.262 1.00 90.12 91 VAL A C 1
ATOM 651 O O . VAL A 1 91 ? -0.755 -7.008 -13.636 1.00 90.12 91 VAL A O 1
ATOM 654 N N . ALA A 1 92 ? 1.453 -6.712 -13.941 1.00 87.56 92 ALA A N 1
ATOM 655 C CA . ALA A 1 92 ? 1.879 -7.625 -12.885 1.00 87.56 92 ALA A CA 1
ATOM 656 C C . ALA A 1 92 ? 1.296 -7.257 -11.511 1.00 87.56 92 ALA A C 1
ATOM 658 O O . ALA A 1 92 ? 0.761 -8.129 -10.825 1.00 87.56 92 ALA A O 1
ATOM 659 N N . ALA A 1 93 ? 1.334 -5.973 -11.128 1.00 92.06 93 ALA A N 1
ATOM 660 C CA . ALA A 1 93 ? 0.753 -5.527 -9.864 1.00 92.06 93 ALA A CA 1
ATOM 661 C C . ALA A 1 93 ? -0.761 -5.781 -9.835 1.00 92.06 93 ALA A C 1
ATOM 663 O O . ALA A 1 93 ? -1.275 -6.357 -8.876 1.00 92.06 93 ALA A O 1
ATOM 664 N N . LEU A 1 94 ? -1.481 -5.414 -10.901 1.00 94.75 94 LEU A N 1
ATOM 665 C CA . LEU A 1 94 ? -2.927 -5.639 -10.984 1.00 94.75 94 LEU A CA 1
ATOM 666 C C . LEU A 1 94 ? -3.291 -7.127 -10.905 1.00 94.75 94 LEU A C 1
ATOM 668 O O . LEU A 1 94 ? -4.259 -7.481 -10.231 1.00 94.75 94 LEU A O 1
ATOM 672 N N . ASP A 1 95 ? -2.522 -8.000 -11.548 1.00 92.62 95 ASP A N 1
ATOM 673 C CA . ASP A 1 95 ? -2.773 -9.440 -11.538 1.00 92.62 95 ASP A CA 1
ATOM 674 C C . ASP A 1 95 ? -2.433 -10.091 -10.191 1.00 92.62 95 ASP A C 1
ATOM 676 O O . ASP A 1 95 ? -3.118 -11.022 -9.766 1.00 92.62 95 ASP A O 1
ATOM 680 N N . GLU A 1 96 ? -1.425 -9.603 -9.465 1.00 92.81 96 GLU A N 1
ATOM 681 C CA . GLU A 1 96 ? -1.191 -9.988 -8.067 1.00 92.81 96 GLU A CA 1
ATOM 682 C C . GLU A 1 96 ? -2.399 -9.642 -7.186 1.00 92.81 96 GLU A C 1
ATOM 684 O O . GLU A 1 96 ? -2.904 -10.519 -6.480 1.00 92.81 96 GLU A O 1
ATOM 689 N N . PHE A 1 97 ? -2.925 -8.414 -7.280 1.00 94.06 97 PHE A N 1
ATOM 690 C CA . PHE A 1 97 ? -4.116 -8.007 -6.524 1.00 94.06 97 PHE A CA 1
ATOM 691 C C . PHE A 1 97 ? -5.352 -8.825 -6.891 1.00 94.06 97 PHE A C 1
ATOM 693 O O . PHE A 1 97 ? -6.040 -9.316 -5.997 1.00 94.06 97 PHE A O 1
ATOM 700 N N . LYS A 1 98 ? -5.620 -9.035 -8.184 1.00 91.50 98 LYS A N 1
ATOM 701 C CA . LYS A 1 98 ? -6.749 -9.867 -8.635 1.00 91.50 98 LYS A CA 1
ATOM 702 C C . LYS A 1 98 ? -6.639 -11.301 -8.125 1.00 91.50 98 LYS A C 1
ATOM 704 O O . LYS A 1 98 ? -7.638 -11.851 -7.668 1.00 91.50 98 LYS A O 1
ATOM 709 N N . ARG A 1 99 ? -5.441 -11.898 -8.162 1.00 89.62 99 ARG A N 1
ATOM 710 C CA . ARG A 1 99 ? -5.201 -13.250 -7.631 1.00 89.62 99 ARG A CA 1
ATOM 711 C C . ARG A 1 99 ? -5.445 -13.314 -6.130 1.00 89.62 99 ARG A C 1
ATOM 713 O O . ARG A 1 99 ? -6.163 -14.202 -5.682 1.00 89.62 99 ARG A O 1
ATOM 720 N N . ALA A 1 100 ? -4.905 -12.366 -5.368 1.00 90.81 100 ALA A N 1
ATOM 721 C CA . ALA A 1 100 ? -5.134 -12.303 -3.928 1.00 90.81 100 ALA A CA 1
ATOM 722 C C . ALA A 1 100 ? -6.628 -12.165 -3.607 1.00 90.81 100 ALA A C 1
ATOM 724 O O . ALA A 1 100 ? -7.155 -12.943 -2.816 1.00 90.81 100 ALA A O 1
ATOM 725 N N . ILE A 1 101 ? -7.332 -11.254 -4.291 1.00 90.31 101 ILE A N 1
ATOM 726 C CA . ILE A 1 101 ? -8.783 -11.067 -4.160 1.00 90.31 101 ILE A CA 1
ATOM 72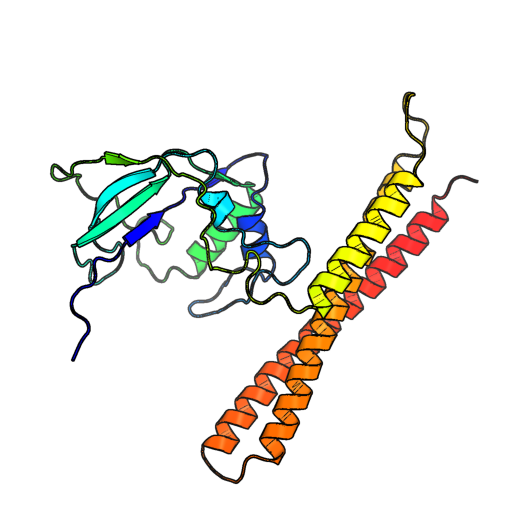7 C C . ILE A 1 101 ? -9.532 -12.365 -4.458 1.00 90.31 101 ILE A C 1
ATOM 729 O O . ILE A 1 101 ? -10.377 -12.753 -3.662 1.00 90.31 101 ILE A O 1
ATOM 733 N N . ALA A 1 102 ? -9.220 -13.049 -5.559 1.00 86.25 102 ALA A N 1
ATOM 734 C CA . ALA A 1 102 ? -9.889 -14.294 -5.931 1.00 86.25 102 ALA A CA 1
ATOM 735 C C . ALA A 1 102 ? -9.723 -15.394 -4.869 1.00 86.25 102 ALA A C 1
ATOM 737 O O . ALA A 1 102 ? -10.640 -16.180 -4.656 1.00 86.25 102 ALA A O 1
ATOM 738 N N . VAL A 1 103 ? -8.575 -15.433 -4.187 1.00 84.75 103 VAL A N 1
ATOM 739 C CA . VAL A 1 103 ? -8.305 -16.413 -3.127 1.00 84.75 103 VAL A CA 1
ATOM 740 C C . VAL A 1 103 ? -9.013 -16.060 -1.817 1.00 84.75 103 VAL A C 1
ATOM 742 O O . VAL A 1 103 ? -9.491 -16.954 -1.122 1.00 84.75 103 VAL A O 1
ATOM 745 N N . VAL A 1 104 ? -9.084 -14.775 -1.455 1.00 82.69 104 VAL A N 1
ATOM 746 C CA . VAL A 1 104 ? -9.661 -14.351 -0.164 1.00 82.69 104 VAL A CA 1
ATOM 747 C C . VAL A 1 104 ? -11.151 -14.024 -0.229 1.00 82.69 104 VAL A C 1
ATOM 749 O O . VAL A 1 104 ? -11.817 -13.995 0.809 1.00 82.69 104 VAL A O 1
ATOM 752 N N . ALA A 1 105 ? -11.697 -13.760 -1.415 1.00 77.25 105 ALA A N 1
ATOM 753 C CA . ALA A 1 105 ? -13.112 -13.481 -1.592 1.00 77.25 105 ALA A CA 1
ATOM 754 C C . ALA A 1 105 ? -13.924 -14.732 -1.234 1.00 77.25 105 ALA A C 1
ATOM 756 O O . ALA A 1 105 ? -14.037 -15.679 -2.003 1.00 77.25 105 ALA A O 1
ATOM 757 N N . SER A 1 106 ? -14.533 -14.724 -0.050 1.00 63.34 106 SER A N 1
ATOM 758 C CA . SER A 1 106 ? -15.394 -15.811 0.440 1.00 63.34 106 SER A CA 1
ATOM 759 C C . SER A 1 106 ? -16.806 -15.753 -0.156 1.00 63.34 106 SER A C 1
ATOM 761 O O . SER A 1 106 ? -17.788 -16.101 0.498 1.00 63.34 106 SER A O 1
ATOM 763 N N . LEU A 1 107 ? -16.947 -15.243 -1.378 1.00 55.00 107 LEU A N 1
ATOM 764 C CA . LEU A 1 107 ? -18.242 -14.903 -1.939 1.00 55.00 107 LEU A CA 1
ATOM 765 C C . LEU A 1 107 ? -18.617 -15.933 -3.003 1.00 55.00 107 LEU A C 1
ATOM 767 O O . LEU A 1 107 ? -17.932 -16.080 -4.009 1.00 55.00 107 LEU A O 1
ATOM 771 N N . LYS A 1 108 ? -19.748 -16.622 -2.794 1.00 55.50 108 LYS A N 1
ATOM 772 C CA . LYS A 1 108 ? -20.486 -17.352 -3.839 1.00 55.50 108 LYS A CA 1
ATOM 773 C C . LYS A 1 108 ? -21.036 -16.346 -4.864 1.00 55.50 108 LYS A C 1
ATOM 775 O O . LYS A 1 108 ? -22.241 -16.128 -4.948 1.00 55.50 108 LYS A O 1
ATOM 780 N N . GLN A 1 109 ? -20.154 -15.647 -5.567 1.00 57.91 109 GLN A N 1
ATOM 781 C CA . GLN A 1 109 ? -20.495 -14.658 -6.580 1.00 57.91 109 GLN A CA 1
ATOM 782 C C . GLN A 1 109 ? -20.391 -15.286 -7.966 1.00 57.91 109 GLN A C 1
ATOM 784 O O . GLN A 1 109 ? -19.486 -16.065 -8.244 1.00 57.91 109 GLN A O 1
ATOM 789 N N . ALA A 1 110 ? -21.330 -14.928 -8.844 1.00 59.06 110 ALA A N 1
ATOM 790 C CA . ALA A 1 110 ? -21.324 -15.366 -10.239 1.00 59.06 110 ALA A CA 1
ATOM 791 C C . ALA A 1 110 ? -20.161 -14.758 -11.048 1.00 59.06 110 ALA A C 1
ATOM 793 O O . ALA A 1 110 ? -19.793 -15.290 -12.090 1.00 59.06 110 ALA A O 1
ATOM 794 N N . VAL A 1 111 ? -19.581 -13.651 -10.568 1.00 63.06 111 VAL A N 1
ATOM 795 C CA . VAL A 1 111 ? -18.431 -12.978 -11.179 1.00 63.06 111 VAL A CA 1
ATOM 796 C C . VAL A 1 111 ? -17.243 -13.071 -10.216 1.00 63.06 111 VAL A C 1
ATOM 798 O O . VAL A 1 111 ? -17.403 -12.702 -9.051 1.00 63.06 111 VAL A O 1
ATOM 801 N N . PRO A 1 112 ? -16.063 -13.536 -10.666 1.00 69.38 112 PRO A N 1
ATOM 802 C CA . PRO A 1 112 ? -14.860 -13.555 -9.840 1.00 69.38 112 PRO A CA 1
ATOM 803 C C . PRO A 1 112 ? -14.493 -12.152 -9.340 1.00 69.38 112 PRO A C 1
ATOM 805 O O . PRO A 1 112 ? -14.350 -11.223 -10.136 1.00 69.38 112 PRO A O 1
ATOM 808 N N . GLY A 1 113 ? -14.308 -11.995 -8.029 1.00 80.06 113 GLY A N 1
ATOM 809 C CA . GLY A 1 113 ? -13.881 -10.736 -7.421 1.00 80.06 113 GLY A CA 1
ATOM 810 C C . GLY A 1 113 ? -14.515 -10.479 -6.056 1.00 80.06 113 GLY A C 1
ATOM 811 O O . GLY A 1 113 ? -15.059 -11.376 -5.423 1.00 80.06 113 GLY A O 1
ATOM 812 N N . ASN A 1 114 ? -14.414 -9.233 -5.597 1.00 86.56 114 ASN A N 1
ATOM 813 C CA . ASN A 1 114 ? -15.007 -8.748 -4.348 1.00 86.56 114 ASN A CA 1
ATOM 814 C C . ASN A 1 114 ? -15.792 -7.435 -4.534 1.00 86.56 114 ASN A C 1
ATOM 816 O O . ASN A 1 114 ? -16.073 -6.734 -3.562 1.00 86.56 114 ASN A O 1
ATOM 820 N N . ALA A 1 115 ? -16.126 -7.078 -5.777 1.00 88.56 115 ALA A N 1
ATOM 821 C CA . ALA A 1 115 ? -16.873 -5.868 -6.092 1.00 88.56 115 ALA A CA 1
ATOM 822 C C . ALA A 1 115 ? -18.387 -6.133 -6.084 1.00 88.56 115 ALA A C 1
ATOM 824 O O . ALA A 1 115 ? -18.859 -7.181 -6.523 1.00 88.56 115 ALA A O 1
ATOM 825 N N . ARG A 1 116 ? -19.166 -5.159 -5.605 1.00 88.56 116 ARG A N 1
ATOM 826 C CA . ARG A 1 116 ? -20.632 -5.171 -5.716 1.00 88.56 116 ARG A CA 1
ATOM 827 C C . ARG A 1 116 ? -21.041 -4.844 -7.157 1.00 88.56 116 ARG A C 1
ATOM 829 O O . ARG A 1 116 ? -20.462 -3.947 -7.764 1.00 88.56 116 ARG A O 1
ATOM 836 N N . ASN A 1 117 ? -22.071 -5.518 -7.673 1.00 88.88 117 ASN A N 1
ATOM 837 C CA . ASN A 1 117 ? -22.663 -5.191 -8.976 1.00 88.88 117 ASN A CA 1
ATOM 838 C C . ASN A 1 117 ? -23.132 -3.731 -9.027 1.00 88.88 117 ASN A C 1
ATOM 840 O O . ASN A 1 117 ? -23.617 -3.193 -8.023 1.00 88.88 117 ASN A O 1
ATOM 844 N N . LEU A 1 118 ? -23.054 -3.120 -10.213 1.00 90.69 118 LEU A N 1
ATOM 845 C CA . LEU A 1 118 ? -23.580 -1.776 -10.441 1.00 90.69 118 LEU A CA 1
ATOM 846 C C . LEU A 1 118 ? -25.044 -1.696 -10.005 1.00 90.69 118 LEU A C 1
ATOM 848 O O . LEU A 1 118 ? -25.835 -2.608 -10.242 1.00 90.69 118 LEU A O 1
ATOM 852 N N . GLN A 1 119 ? -25.379 -0.608 -9.321 1.00 91.00 119 GLN A N 1
ATOM 853 C CA . GLN A 1 119 ? -26.740 -0.326 -8.889 1.00 91.00 119 GLN A CA 1
ATOM 854 C C . GLN A 1 119 ? -27.366 0.683 -9.859 1.00 91.00 119 GLN A C 1
ATOM 856 O O . GLN A 1 119 ? -26.643 1.539 -10.379 1.00 91.00 119 GLN A O 1
ATOM 861 N N . PRO A 1 120 ? -28.684 0.611 -10.113 1.00 90.69 120 PRO A N 1
ATOM 862 C CA . PRO A 1 120 ? -29.362 1.601 -10.935 1.00 90.69 120 PRO A CA 1
ATOM 863 C C . PRO A 1 120 ? -29.118 3.021 -10.399 1.00 90.69 120 PRO A C 1
ATOM 865 O O . PRO A 1 120 ? -29.176 3.226 -9.185 1.00 90.69 120 PRO A O 1
ATOM 868 N N . PRO A 1 121 ? -28.881 4.016 -11.269 1.00 82.12 121 PRO A N 1
ATOM 869 C CA . PRO A 1 121 ? -28.503 5.359 -10.839 1.00 82.12 121 PRO A CA 1
ATOM 870 C C . PRO A 1 121 ? -29.628 6.122 -10.132 1.00 82.12 121 PRO A C 1
ATOM 872 O O . PRO A 1 121 ? -29.343 7.134 -9.512 1.00 82.12 121 PRO A O 1
ATOM 875 N N . GLY A 1 122 ? -30.893 5.691 -10.220 1.00 80.69 122 GLY A N 1
ATOM 876 C CA . GLY A 1 122 ? -31.995 6.197 -9.384 1.00 80.69 122 GLY A CA 1
ATOM 877 C C . GLY A 1 122 ? -32.221 7.719 -9.383 1.00 80.69 122 GLY A C 1
ATOM 878 O O . GLY A 1 122 ? -32.785 8.236 -8.426 1.00 80.69 122 GLY A O 1
ATOM 879 N N . GLY A 1 123 ? -31.755 8.451 -10.404 1.00 82.25 123 GLY A N 1
ATOM 880 C CA . GLY A 1 123 ? -31.815 9.921 -10.445 1.00 82.25 123 GLY A CA 1
ATOM 881 C C . GLY A 1 123 ? -30.754 10.638 -9.594 1.00 82.25 123 GLY A C 1
ATOM 882 O O . GLY A 1 123 ? -30.893 11.828 -9.310 1.00 82.25 123 GLY A O 1
ATOM 883 N N . VAL A 1 124 ? -29.698 9.936 -9.176 1.00 87.62 124 VAL A N 1
ATOM 884 C CA . VAL A 1 124 ? -28.584 10.497 -8.407 1.00 87.62 124 VAL A CA 1
ATOM 885 C C . VAL A 1 124 ? -27.929 11.649 -9.174 1.00 87.62 124 VAL A C 1
ATOM 887 O O . VAL A 1 124 ? -27.510 11.507 -10.323 1.00 87.62 124 VAL A O 1
ATOM 890 N N . LYS A 1 125 ? -27.807 12.802 -8.508 1.00 91.94 125 LYS A N 1
ATOM 891 C CA . LYS A 1 125 ? -27.069 13.959 -9.024 1.00 91.94 125 LYS A CA 1
ATOM 892 C C . LYS A 1 125 ? -25.574 13.748 -8.810 1.00 91.94 125 LYS A C 1
ATOM 894 O O . LYS A 1 125 ? -25.140 13.534 -7.678 1.00 91.94 125 LYS A O 1
ATOM 899 N N . ILE A 1 126 ? -24.806 13.850 -9.890 1.00 94.25 126 ILE A N 1
ATOM 900 C CA . ILE A 1 126 ? -23.345 13.755 -9.874 1.00 94.25 126 ILE A CA 1
ATOM 901 C C . ILE A 1 126 ? -22.769 15.160 -10.036 1.00 94.25 126 ILE A C 1
ATOM 903 O O . ILE A 1 126 ? -23.162 15.894 -10.942 1.00 94.25 126 ILE A O 1
ATOM 907 N N . VAL A 1 127 ? -21.844 15.537 -9.155 1.00 96.12 127 VAL A N 1
ATOM 908 C CA . VAL A 1 127 ? -21.172 16.842 -9.173 1.00 96.12 127 VAL A CA 1
ATOM 909 C C . VAL A 1 127 ? -19.677 16.636 -9.348 1.00 96.12 127 VAL A C 1
ATOM 911 O O . VAL A 1 127 ? -19.051 15.942 -8.554 1.00 96.12 127 VAL A O 1
ATOM 914 N N . THR A 1 128 ? -19.077 17.270 -10.349 1.00 96.38 128 THR A N 1
ATOM 915 C CA . THR A 1 128 ? -17.621 17.252 -10.518 1.00 96.38 128 THR A CA 1
ATOM 916 C C . THR A 1 128 ? -16.957 18.197 -9.517 1.00 96.38 128 THR A C 1
ATOM 918 O O . THR A 1 128 ? -17.345 19.357 -9.379 1.00 96.38 128 THR A O 1
ATOM 921 N N . ARG A 1 129 ? -15.935 17.705 -8.820 1.00 93.75 129 ARG A N 1
ATOM 922 C CA . ARG A 1 129 ? -15.096 18.435 -7.868 1.00 93.75 129 ARG A CA 1
ATOM 923 C C . ARG A 1 129 ? -13.655 18.424 -8.347 1.00 93.75 129 ARG A C 1
ATOM 925 O O . ARG A 1 129 ? -13.160 17.398 -8.805 1.00 93.75 129 ARG A O 1
ATOM 932 N N . THR A 1 130 ? -12.968 19.546 -8.214 1.00 89.62 130 THR A N 1
ATOM 933 C CA . THR A 1 130 ? -11.527 19.642 -8.454 1.00 89.62 130 THR A CA 1
ATOM 934 C C . THR A 1 130 ? -10.772 19.496 -7.139 1.00 89.62 130 THR A C 1
ATOM 936 O O . THR A 1 130 ? -11.225 19.959 -6.092 1.00 89.62 130 THR A O 1
ATOM 939 N N . THR A 1 131 ? -9.631 18.814 -7.180 1.00 86.31 131 THR A N 1
ATOM 940 C CA . THR A 1 131 ? -8.725 18.717 -6.035 1.00 86.31 131 THR A CA 1
ATOM 941 C C . THR A 1 131 ? -7.816 19.942 -6.016 1.00 86.31 131 THR A C 1
ATOM 943 O O . THR A 1 131 ? -7.404 20.448 -7.059 1.00 86.31 131 THR A O 1
ATOM 946 N N . GLN A 1 132 ? -7.519 20.442 -4.821 1.00 81.12 132 GLN A N 1
ATOM 947 C CA . GLN A 1 132 ? -6.518 21.484 -4.617 1.00 81.12 132 GLN A CA 1
ATOM 948 C C . GLN A 1 132 ? -5.509 20.977 -3.599 1.00 81.12 132 GLN A C 1
ATOM 950 O O . GLN A 1 132 ? -5.886 20.422 -2.566 1.00 81.12 132 GLN A O 1
ATOM 955 N N . ALA A 1 133 ? -4.226 21.159 -3.902 1.00 75.81 133 ALA A N 1
ATOM 956 C CA . ALA A 1 133 ? -3.169 20.913 -2.939 1.00 75.81 133 ALA A CA 1
ATOM 957 C C . ALA A 1 133 ? -3.251 22.001 -1.865 1.00 75.81 133 ALA A C 1
ATOM 959 O O . ALA A 1 133 ? -2.869 23.146 -2.096 1.00 75.81 133 ALA A O 1
ATOM 960 N N . VAL A 1 134 ? -3.793 21.648 -0.704 1.00 68.69 134 VAL A N 1
ATOM 961 C CA . VAL A 1 134 ? -3.821 22.535 0.455 1.00 68.69 134 VAL A CA 1
ATOM 962 C C . VAL A 1 134 ? -2.639 22.196 1.350 1.00 68.69 134 VAL A C 1
ATOM 964 O O . VAL A 1 134 ? -2.529 21.086 1.869 1.00 68.69 134 VAL A O 1
ATOM 967 N N . ALA A 1 135 ? -1.730 23.152 1.532 1.00 58.91 135 ALA A N 1
ATOM 968 C CA . ALA A 1 135 ? -0.789 23.085 2.638 1.00 58.91 135 ALA A CA 1
ATOM 969 C C . ALA A 1 135 ? -1.602 23.321 3.915 1.00 58.91 135 ALA A C 1
ATOM 971 O O . ALA A 1 135 ? -2.082 24.431 4.135 1.00 58.91 135 ALA A O 1
ATOM 972 N N . HIS A 1 136 ? -1.826 22.286 4.726 1.00 48.94 136 HIS A N 1
ATOM 973 C CA . HIS A 1 136 ? -2.485 22.475 6.017 1.00 48.94 136 HIS A CA 1
ATOM 974 C C . HIS A 1 136 ? -1.567 23.305 6.929 1.00 48.94 136 HIS A C 1
ATOM 976 O O . HIS A 1 136 ? -0.486 22.824 7.277 1.00 48.94 136 HIS A O 1
ATOM 982 N N . PRO A 1 137 ? -1.966 24.517 7.357 1.00 41.62 137 PRO A N 1
ATOM 983 C CA . PRO A 1 137 ? -1.223 25.253 8.367 1.00 41.62 137 PRO A CA 1
ATOM 984 C C . PRO A 1 137 ? -1.460 24.537 9.701 1.00 41.62 137 PRO A C 1
ATOM 986 O O . PRO A 1 137 ? -2.558 24.598 10.246 1.00 41.62 137 PRO A O 1
ATOM 989 N N . GLY A 1 138 ? -0.467 23.795 10.197 1.00 44.56 138 GLY A N 1
ATOM 990 C CA . GLY A 1 138 ? -0.506 23.193 11.538 1.00 44.56 138 GLY A CA 1
ATOM 991 C C . GLY A 1 138 ? -0.446 21.665 11.614 1.00 44.56 138 GLY A C 1
ATOM 992 O O . GLY A 1 138 ? -0.334 21.139 12.717 1.00 44.56 138 GLY A O 1
ATOM 993 N N . LEU A 1 139 ? -0.448 20.942 10.490 1.00 42.47 139 LEU A N 1
ATOM 994 C CA . LEU A 1 139 ? 0.095 19.580 10.473 1.00 42.47 139 LEU A CA 1
ATOM 995 C C . LEU A 1 139 ? 1.577 19.697 10.105 1.00 42.47 139 LEU A C 1
ATOM 997 O O . LEU A 1 139 ? 1.864 20.298 9.065 1.00 42.47 139 LEU A O 1
ATOM 1001 N N . PRO A 1 140 ? 2.523 19.185 10.918 1.00 40.72 140 PRO A N 1
ATOM 1002 C CA . PRO A 1 140 ? 3.914 19.138 10.495 1.00 40.72 140 PRO A CA 1
ATOM 1003 C C . PRO A 1 140 ? 3.961 18.396 9.159 1.00 40.72 140 PRO A C 1
ATOM 1005 O O . PRO A 1 140 ? 3.448 17.282 9.027 1.00 40.72 140 PRO A O 1
ATOM 1008 N N . GLN A 1 141 ? 4.492 19.060 8.133 1.00 43.28 141 GLN A N 1
ATOM 1009 C CA . GLN A 1 141 ? 4.790 18.405 6.869 1.00 43.28 141 GLN A CA 1
ATOM 1010 C C . GLN A 1 141 ? 5.851 17.345 7.177 1.00 43.28 141 GLN A C 1
ATOM 1012 O O . GLN A 1 141 ? 7.001 17.683 7.427 1.00 43.28 141 GLN A O 1
ATOM 1017 N N . GLY A 1 142 ? 5.426 16.086 7.262 1.00 44.25 142 GLY A N 1
ATOM 1018 C CA . GLY A 1 142 ? 6.213 15.011 7.864 1.00 44.25 142 GLY A CA 1
ATOM 1019 C C . GLY A 1 142 ? 5.589 14.593 9.191 1.00 44.25 142 GLY A C 1
ATOM 1020 O O . GLY A 1 142 ? 5.849 15.181 10.238 1.00 44.25 142 GLY A O 1
ATOM 1021 N N . GLY A 1 143 ? 4.717 13.582 9.149 1.00 40.16 143 GLY A N 1
ATOM 1022 C CA . GLY A 1 143 ? 4.240 12.946 10.375 1.00 40.16 143 GLY A CA 1
ATOM 1023 C C . GLY A 1 143 ? 5.441 12.445 11.166 1.00 40.16 143 GLY A C 1
ATOM 1024 O O . GLY A 1 143 ? 6.266 11.787 10.552 1.00 40.16 143 GLY A O 1
ATOM 1025 N N . ALA A 1 144 ? 5.525 12.811 12.456 1.00 41.34 144 ALA A N 1
ATOM 1026 C CA . ALA A 1 144 ? 6.578 12.465 13.423 1.00 41.34 144 ALA A CA 1
ATOM 1027 C C . ALA A 1 144 ? 7.745 11.695 12.793 1.00 41.34 144 ALA A C 1
ATOM 1029 O O . ALA A 1 144 ? 7.837 10.472 12.914 1.00 41.34 144 ALA A O 1
ATOM 1030 N N . VAL A 1 145 ? 8.566 12.417 12.033 1.00 51.00 145 VAL A N 1
ATOM 1031 C CA . VAL A 1 145 ? 9.709 11.811 11.375 1.00 51.00 145 VAL A CA 1
ATOM 1032 C C . VAL A 1 145 ? 10.734 11.613 12.469 1.00 51.00 145 VAL A C 1
ATOM 1034 O O . VAL A 1 145 ? 11.096 12.559 13.170 1.00 51.00 145 VAL A O 1
ATOM 1037 N N . ASP A 1 146 ? 11.101 10.358 12.697 1.00 53.78 146 ASP A N 1
ATOM 1038 C CA . ASP A 1 146 ? 12.186 10.036 13.605 1.00 53.78 146 ASP A CA 1
ATOM 1039 C C . ASP A 1 146 ? 13.426 10.829 13.134 1.00 53.78 146 ASP A C 1
ATOM 1041 O O . ASP A 1 146 ? 13.831 10.669 11.978 1.00 53.78 146 ASP A O 1
ATOM 1045 N N . PRO A 1 147 ? 14.012 11.712 13.966 1.00 54.50 147 PRO A N 1
ATOM 1046 C CA . PRO A 1 147 ? 15.159 12.528 13.569 1.00 54.50 147 PRO A CA 1
ATOM 1047 C C . PRO A 1 147 ? 16.353 11.684 13.111 1.00 54.50 147 PRO A C 1
ATOM 1049 O O . PRO A 1 147 ? 17.170 12.139 12.313 1.00 54.50 147 PRO A O 1
ATOM 1052 N N . GLU A 1 148 ? 16.454 10.450 13.609 1.00 55.34 148 GLU A N 1
ATOM 1053 C CA . GLU A 1 148 ? 17.466 9.475 13.220 1.00 55.34 148 GLU A CA 1
ATOM 1054 C C . GLU A 1 148 ? 17.183 8.924 11.811 1.00 55.34 148 GLU A C 1
ATOM 1056 O O . GLU A 1 148 ? 18.113 8.723 11.031 1.00 55.34 148 GLU A O 1
ATOM 1061 N N . PHE A 1 149 ? 15.906 8.764 11.445 1.00 56.16 149 PHE A N 1
ATOM 1062 C CA . PHE A 1 149 ? 15.483 8.361 10.101 1.00 56.16 149 PHE A CA 1
ATOM 1063 C C . PHE A 1 149 ? 15.689 9.475 9.069 1.00 56.16 149 PHE A C 1
ATOM 1065 O O . PHE A 1 149 ? 16.223 9.209 7.994 1.00 56.16 149 PHE A O 1
ATOM 1072 N N . ASP A 1 150 ? 15.335 10.721 9.394 1.00 58.38 150 ASP A N 1
ATOM 1073 C CA . ASP A 1 150 ? 15.572 11.862 8.497 1.00 58.38 150 ASP A CA 1
ATOM 1074 C C . ASP A 1 150 ? 17.063 12.112 8.291 1.00 58.38 150 ASP A C 1
ATOM 1076 O O . ASP A 1 150 ? 17.512 12.305 7.161 1.00 58.38 150 ASP A O 1
ATOM 1080 N N . LYS A 1 151 ? 17.856 12.029 9.363 1.00 67.06 151 LYS A N 1
ATOM 1081 C CA . LYS A 1 151 ? 19.311 12.115 9.263 1.00 67.06 151 LYS A CA 1
ATOM 1082 C C . LYS A 1 151 ? 19.869 11.012 8.361 1.00 67.06 151 LYS A C 1
ATOM 1084 O O . LYS A 1 151 ? 20.642 11.319 7.461 1.00 67.06 151 LYS A O 1
ATOM 1089 N N . ALA A 1 152 ? 19.425 9.766 8.533 1.00 60.44 152 ALA A N 1
ATOM 1090 C CA . ALA A 1 152 ? 19.855 8.654 7.688 1.00 60.44 152 ALA A CA 1
ATOM 1091 C C . ALA A 1 152 ? 19.440 8.830 6.214 1.00 60.44 152 ALA A C 1
ATOM 1093 O O . ALA A 1 152 ? 20.205 8.487 5.314 1.00 60.44 152 ALA A O 1
ATOM 1094 N N . MET A 1 153 ? 18.256 9.389 5.950 1.00 60.53 153 MET A N 1
ATOM 1095 C CA . MET A 1 153 ? 17.774 9.663 4.592 1.00 60.53 153 MET A CA 1
ATOM 1096 C C . MET A 1 153 ? 18.523 10.823 3.926 1.00 60.53 153 MET A C 1
ATOM 1098 O O . MET A 1 153 ? 18.842 10.737 2.741 1.00 60.53 153 MET A O 1
ATOM 1102 N N . VAL A 1 154 ? 18.837 11.887 4.670 1.00 63.62 154 VAL A N 1
ATOM 1103 C CA . VAL A 1 154 ? 19.635 13.025 4.182 1.00 63.62 154 VAL A CA 1
ATOM 1104 C C . VAL A 1 154 ? 21.084 12.610 3.936 1.00 63.62 154 VAL A C 1
ATOM 1106 O O . VAL A 1 154 ? 21.652 12.974 2.909 1.00 63.62 154 VAL A O 1
ATOM 1109 N N . GLU A 1 155 ? 21.672 11.807 4.824 1.00 65.44 155 GLU A N 1
ATOM 1110 C CA . GLU A 1 155 ? 23.014 11.246 4.636 1.00 65.44 155 GLU A CA 1
ATOM 1111 C C . GLU A 1 155 ? 23.056 10.326 3.407 1.00 65.44 155 GLU A C 1
ATOM 1113 O O . GLU A 1 155 ? 23.936 10.477 2.560 1.00 65.44 155 GLU A O 1
ATOM 1118 N N . ALA A 1 156 ? 22.055 9.457 3.227 1.00 54.72 156 ALA A N 1
ATOM 1119 C CA . ALA A 1 156 ? 21.950 8.605 2.042 1.00 54.72 156 ALA A CA 1
ATOM 1120 C C . ALA A 1 156 ? 21.760 9.410 0.740 1.00 54.72 156 ALA A C 1
ATOM 1122 O O . ALA A 1 156 ? 22.365 9.079 -0.280 1.00 54.72 156 ALA A O 1
ATOM 1123 N N . ALA A 1 157 ? 20.962 10.482 0.765 1.00 54.94 157 ALA A N 1
ATOM 1124 C CA . ALA A 1 157 ? 20.767 11.360 -0.390 1.00 54.94 157 ALA A CA 1
ATOM 1125 C C . ALA A 1 157 ? 22.038 12.159 -0.734 1.00 54.94 157 ALA A C 1
ATOM 1127 O O . ALA A 1 157 ? 22.386 12.284 -1.908 1.00 54.94 157 ALA A O 1
ATOM 1128 N N . GLY A 1 158 ? 22.765 12.649 0.276 1.00 59.25 158 GLY A N 1
ATOM 1129 C CA . GLY A 1 158 ? 24.039 13.345 0.092 1.00 59.25 158 GLY A CA 1
ATOM 1130 C C . GLY A 1 158 ? 25.135 12.437 -0.473 1.00 59.25 158 GLY A C 1
ATOM 1131 O O . GLY A 1 158 ? 25.890 12.854 -1.354 1.00 59.25 158 GLY A O 1
ATOM 1132 N N . GLU A 1 159 ? 25.193 11.174 -0.038 1.00 56.53 159 GLU A N 1
ATOM 1133 C CA . GLU A 1 159 ? 26.084 10.158 -0.620 1.00 56.53 159 GLU A CA 1
ATOM 1134 C C . GLU A 1 159 ? 25.746 9.892 -2.098 1.00 56.53 159 GLU A C 1
ATOM 1136 O O . GLU A 1 159 ? 26.648 9.767 -2.931 1.00 56.53 159 GLU A O 1
ATOM 1141 N N . GLN A 1 160 ? 24.455 9.874 -2.440 1.00 51.72 160 GLN A N 1
ATOM 1142 C CA . GLN A 1 160 ? 23.975 9.660 -3.804 1.00 51.72 160 GLN A CA 1
ATOM 1143 C C . GLN A 1 160 ? 24.307 10.843 -4.732 1.00 51.72 160 GLN A C 1
ATOM 1145 O O . GLN A 1 160 ? 24.787 10.624 -5.843 1.00 51.72 160 GLN A O 1
ATOM 1150 N N . GLU A 1 161 ? 24.158 12.086 -4.263 1.00 53.62 161 GLU A N 1
ATOM 1151 C CA . GLU A 1 161 ? 24.515 13.292 -5.028 1.00 53.62 161 GLU A CA 1
ATOM 1152 C C . GLU A 1 161 ? 26.037 13.425 -5.226 1.00 53.62 161 GLU A C 1
ATOM 1154 O O . GLU A 1 161 ? 26.511 13.794 -6.304 1.00 53.62 161 GLU A O 1
ATOM 1159 N N . SER A 1 162 ? 26.822 13.078 -4.202 1.00 61.12 162 SER A N 1
ATOM 1160 C CA . SER A 1 162 ? 28.291 13.045 -4.274 1.00 61.12 162 SER A CA 1
ATOM 1161 C C . SER A 1 162 ? 28.774 12.018 -5.299 1.00 61.12 162 SER A C 1
ATOM 1163 O O . SER A 1 162 ? 29.721 12.267 -6.047 1.00 61.12 162 SER A O 1
ATOM 1165 N N . PHE A 1 163 ? 28.090 10.875 -5.365 1.00 57.00 163 PHE A N 1
ATOM 1166 C CA . PHE A 1 163 ? 28.378 9.820 -6.324 1.00 57.00 163 PHE A CA 1
ATOM 1167 C C . PHE A 1 163 ? 27.946 10.193 -7.749 1.00 57.00 163 PHE A C 1
ATOM 1169 O O . PHE A 1 163 ? 28.734 10.020 -8.679 1.00 57.00 163 PHE A O 1
ATOM 1176 N N . GLU A 1 164 ? 26.758 10.777 -7.935 1.00 54.72 164 GLU A N 1
ATOM 1177 C CA . GLU A 1 164 ? 26.298 11.281 -9.239 1.00 54.72 164 GLU A CA 1
ATOM 1178 C C . GLU A 1 164 ? 27.231 12.362 -9.796 1.00 54.72 164 GLU A C 1
ATOM 1180 O O . GLU A 1 164 ? 27.561 12.332 -10.980 1.00 54.72 164 GLU A O 1
ATOM 1185 N N . LYS A 1 165 ? 27.748 13.254 -8.941 1.00 65.88 165 LYS A N 1
ATOM 1186 C CA . LYS A 1 165 ? 28.767 14.248 -9.320 1.00 65.88 165 LYS A CA 1
ATOM 1187 C C . LYS A 1 165 ? 30.150 13.645 -9.579 1.00 65.88 165 LYS A C 1
ATOM 1189 O O . LYS A 1 165 ? 30.958 14.270 -10.261 1.00 65.88 165 LYS A O 1
ATOM 1194 N N . SER A 1 166 ? 30.433 12.452 -9.053 1.00 55.56 166 SER A N 1
ATOM 1195 C CA . SER A 1 166 ? 31.671 11.713 -9.337 1.00 55.56 166 SER A CA 1
ATOM 1196 C C . SER A 1 166 ? 31.612 10.904 -10.639 1.00 55.56 166 SER A C 1
ATOM 1198 O O . SER A 1 166 ? 32.641 10.401 -11.092 1.00 55.56 166 SER A O 1
ATOM 1200 N N . MET A 1 167 ? 30.435 10.796 -11.270 1.00 46.88 167 MET A N 1
ATOM 1201 C CA . MET A 1 167 ? 30.299 10.177 -12.586 1.00 46.88 167 MET A CA 1
ATOM 1202 C C . MET A 1 167 ? 30.588 11.201 -13.698 1.00 46.88 167 MET A C 1
ATOM 1204 O O . MET A 1 167 ? 30.068 12.316 -13.661 1.00 46.88 167 MET A O 1
ATOM 1208 N N . PRO A 1 168 ? 31.410 10.859 -14.708 1.00 46.53 168 PRO A N 1
ATOM 1209 C CA . PRO A 1 168 ? 31.714 11.779 -15.797 1.00 46.53 168 PRO A CA 1
ATOM 1210 C C . PRO A 1 168 ? 30.451 12.093 -16.613 1.00 46.53 168 PRO A C 1
ATOM 1212 O O . PRO A 1 168 ? 29.712 11.192 -17.016 1.00 46.53 168 PRO A O 1
ATOM 1215 N N . ALA A 1 169 ? 30.216 13.381 -16.878 1.00 48.78 169 ALA A N 1
ATOM 1216 C CA . ALA A 1 169 ? 29.139 13.849 -17.744 1.00 48.78 169 ALA A CA 1
ATOM 1217 C C . ALA A 1 169 ? 29.345 13.305 -19.169 1.00 48.78 169 ALA A C 1
ATOM 1219 O O . ALA A 1 169 ? 30.335 13.616 -19.831 1.00 48.78 169 ALA A O 1
ATOM 1220 N N . SER A 1 170 ? 28.426 12.459 -19.635 1.00 47.75 170 SER A N 1
ATOM 1221 C CA . SER A 1 170 ? 28.540 11.793 -20.932 1.00 47.75 170 SER A CA 1
ATOM 1222 C C . SER A 1 170 ? 27.952 12.652 -22.049 1.00 47.75 170 SER A C 1
ATOM 1224 O O . SER A 1 170 ? 26.743 12.809 -22.191 1.00 47.75 170 SER A O 1
ATOM 1226 N N . GLY A 1 171 ? 28.839 13.183 -22.884 1.00 45.34 171 GLY A N 1
ATOM 1227 C CA . GLY A 1 171 ? 28.523 13.663 -24.221 1.00 45.34 171 GLY A CA 1
ATOM 1228 C C . GLY A 1 171 ? 29.364 12.908 -25.241 1.00 45.34 171 GLY A C 1
ATOM 1229 O O . GLY A 1 171 ? 30.330 13.478 -25.726 1.00 45.34 171 GLY A O 1
ATOM 1230 N N . GLN A 1 172 ? 29.040 11.634 -25.512 1.00 41.91 172 GLN A N 1
ATOM 1231 C CA . GLN A 1 172 ? 29.378 10.865 -26.730 1.00 41.91 172 GLN A CA 1
ATOM 1232 C C . GLN A 1 172 ? 28.838 9.417 -26.642 1.00 41.91 172 GLN A C 1
ATOM 1234 O O . GLN A 1 172 ? 28.668 8.874 -25.554 1.00 41.91 172 GLN A O 1
ATOM 1239 N N . ALA A 1 173 ? 28.519 8.833 -27.805 1.00 44.44 173 ALA A N 1
ATOM 1240 C CA . ALA A 1 173 ? 27.878 7.524 -28.012 1.00 44.44 173 ALA A CA 1
ATOM 1241 C C . ALA A 1 173 ? 28.658 6.327 -27.396 1.00 44.44 173 ALA A C 1
ATOM 1243 O O . ALA A 1 173 ? 29.857 6.447 -27.146 1.00 44.44 173 ALA A O 1
ATOM 1244 N N . PRO A 1 174 ? 28.000 5.175 -27.130 1.00 49.88 174 PRO A N 1
ATOM 1245 C CA . PRO A 1 174 ? 28.397 4.253 -26.067 1.00 49.88 174 PRO A CA 1
ATOM 1246 C C . PRO A 1 174 ? 29.578 3.355 -26.468 1.00 49.88 174 PRO A C 1
ATOM 1248 O O . PRO A 1 174 ? 29.481 2.642 -27.470 1.00 49.88 174 PRO A O 1
ATOM 1251 N N . PRO A 1 175 ? 30.660 3.296 -25.670 1.00 51.03 175 PRO A N 1
ATOM 1252 C CA . PRO A 1 175 ? 31.614 2.202 -25.733 1.00 51.03 175 PRO A CA 1
ATOM 1253 C C . PRO A 1 175 ? 31.184 1.069 -24.785 1.00 51.03 175 PRO A C 1
ATOM 1255 O O . PRO A 1 175 ? 30.241 1.207 -24.008 1.00 51.03 175 PRO A O 1
ATOM 1258 N N . GLN A 1 176 ? 31.865 -0.069 -24.876 1.00 52.91 176 GLN A N 1
ATOM 1259 C CA . GLN A 1 176 ? 31.545 -1.394 -24.323 1.00 52.91 176 GLN A CA 1
ATOM 1260 C C . GLN A 1 176 ? 31.337 -1.548 -22.792 1.00 52.91 176 GLN A C 1
ATOM 1262 O O . GLN A 1 176 ? 31.346 -2.669 -22.291 1.00 52.91 176 GLN A O 1
ATOM 1267 N N . ASP A 1 177 ? 31.059 -0.483 -22.043 1.00 56.94 177 ASP A N 1
ATOM 1268 C CA . ASP A 1 177 ? 30.919 -0.506 -20.579 1.00 56.94 177 ASP A CA 1
ATOM 1269 C C . ASP A 1 177 ? 29.471 -0.546 -20.060 1.00 56.94 177 ASP A C 1
ATOM 1271 O O . ASP A 1 177 ? 29.230 -0.331 -18.871 1.00 56.94 177 ASP A O 1
ATOM 1275 N N . SER A 1 178 ? 28.477 -0.870 -20.897 1.00 73.38 178 SER A N 1
ATOM 1276 C CA . SER A 1 178 ? 27.076 -0.958 -20.444 1.00 73.38 178 SER A CA 1
ATOM 1277 C C . SER A 1 178 ? 26.868 -2.022 -19.359 1.00 73.38 178 SER A C 1
ATOM 1279 O O . SER A 1 178 ? 26.094 -1.806 -18.428 1.00 73.38 178 SER A O 1
ATOM 1281 N N . ALA A 1 179 ? 27.591 -3.145 -19.430 1.00 85.38 179 ALA A N 1
ATOM 1282 C CA . ALA A 1 179 ? 27.481 -4.233 -18.461 1.00 85.38 179 ALA A CA 1
ATOM 1283 C C . ALA A 1 179 ? 28.107 -3.876 -17.103 1.00 85.38 179 ALA A C 1
ATOM 1285 O O . ALA A 1 179 ? 27.505 -4.143 -16.063 1.00 85.38 179 ALA A O 1
ATOM 1286 N N . TYR A 1 180 ? 29.283 -3.236 -17.096 1.00 88.69 180 TYR A N 1
ATOM 1287 C CA . TYR A 1 180 ? 29.909 -2.770 -15.857 1.00 88.69 180 TYR A CA 1
ATOM 1288 C C . TYR A 1 180 ? 29.093 -1.639 -15.221 1.00 88.69 180 TYR A C 1
ATOM 1290 O O . TYR A 1 180 ? 28.808 -1.694 -14.026 1.00 88.69 180 TYR A O 1
ATOM 1298 N N . GLN A 1 181 ? 28.627 -0.668 -16.014 1.00 85.50 181 GLN A N 1
ATOM 1299 C CA . GLN A 1 181 ? 27.757 0.405 -15.524 1.00 85.50 181 GLN A CA 1
ATOM 1300 C C . GLN A 1 181 ? 26.440 -0.127 -14.951 1.00 85.50 181 GLN A C 1
ATOM 1302 O O . GLN A 1 181 ? 25.998 0.348 -13.905 1.00 85.50 181 GLN A O 1
ATOM 1307 N N . GLN A 1 182 ? 25.820 -1.117 -15.599 1.00 84.81 182 GLN A N 1
ATOM 1308 C CA . GLN A 1 182 ? 24.619 -1.758 -15.068 1.00 84.81 182 GLN A CA 1
ATOM 1309 C C . GLN A 1 182 ? 24.917 -2.484 -13.753 1.00 84.81 182 GLN A C 1
ATOM 1311 O O . GLN A 1 182 ? 24.193 -2.296 -12.784 1.00 84.81 182 GLN A O 1
ATOM 1316 N N . CYS A 1 183 ? 26.033 -3.212 -13.674 1.00 90.81 183 CYS A N 1
ATOM 1317 C CA . CYS A 1 183 ? 26.438 -3.882 -12.441 1.00 90.81 183 CYS A CA 1
ATOM 1318 C C . CYS A 1 183 ? 26.653 -2.898 -11.285 1.00 90.81 183 CYS A C 1
ATOM 1320 O O . CYS A 1 183 ? 26.189 -3.140 -10.175 1.00 90.81 183 CYS A O 1
ATOM 1322 N N . VAL A 1 184 ? 27.312 -1.762 -11.533 1.00 90.19 184 VAL A N 1
ATOM 1323 C CA . VAL A 1 184 ? 27.512 -0.720 -10.513 1.00 90.19 184 VAL A CA 1
ATOM 1324 C C . VAL A 1 184 ? 26.172 -0.148 -10.035 1.00 90.19 184 VAL A C 1
ATOM 1326 O O . VAL A 1 184 ? 26.002 0.069 -8.835 1.00 90.19 184 VAL A O 1
ATOM 1329 N N . LYS A 1 185 ? 25.202 0.051 -10.938 1.00 82.31 185 LYS A N 1
ATOM 1330 C CA . LYS A 1 185 ? 23.840 0.478 -10.572 1.00 82.31 185 LYS A CA 1
ATOM 1331 C C . LYS A 1 185 ? 23.125 -0.565 -9.713 1.00 82.31 185 LYS A C 1
ATOM 1333 O O . LYS A 1 185 ? 22.545 -0.206 -8.690 1.00 82.31 185 LYS A O 1
ATOM 1338 N N . ASP A 1 186 ? 23.201 -1.835 -10.098 1.00 80.75 186 ASP A N 1
ATOM 1339 C CA . ASP A 1 186 ? 22.577 -2.936 -9.360 1.00 80.75 186 ASP A CA 1
ATOM 1340 C C . ASP A 1 186 ? 23.211 -3.087 -7.967 1.00 80.75 186 ASP A C 1
ATOM 1342 O O . ASP A 1 186 ? 22.503 -3.223 -6.969 1.00 80.75 186 ASP A O 1
ATOM 1346 N N . LEU A 1 187 ? 24.541 -2.967 -7.871 1.00 90.38 187 LEU A N 1
ATOM 1347 C CA . LEU A 1 187 ? 25.278 -2.973 -6.606 1.00 90.38 187 LEU A CA 1
ATOM 1348 C C . LEU A 1 187 ? 24.857 -1.815 -5.695 1.00 90.38 187 LEU A C 1
ATOM 1350 O O . LEU A 1 187 ? 24.673 -2.017 -4.494 1.00 90.38 18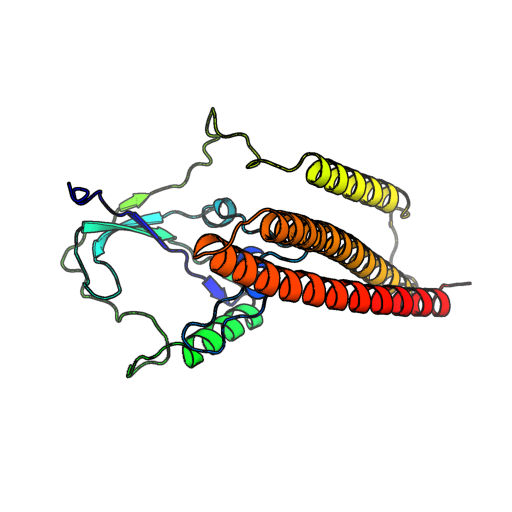7 LEU A O 1
ATOM 1354 N N . LEU A 1 188 ? 24.682 -0.612 -6.248 1.00 84.81 188 LEU A N 1
ATOM 1355 C CA . LEU A 1 188 ? 24.215 0.547 -5.489 1.00 84.81 188 LEU A CA 1
ATOM 1356 C C . LEU A 1 188 ? 22.800 0.319 -4.948 1.00 84.81 188 LEU A C 1
ATOM 1358 O O . LEU A 1 188 ? 22.540 0.563 -3.768 1.00 84.81 188 LEU A O 1
ATOM 1362 N N . TRP A 1 189 ? 21.899 -0.193 -5.788 1.00 79.56 189 TRP A N 1
ATOM 1363 C CA . TRP A 1 189 ? 20.535 -0.514 -5.378 1.00 79.56 189 TRP A CA 1
ATOM 1364 C C . TRP A 1 189 ? 20.512 -1.569 -4.265 1.00 79.56 189 TRP A C 1
ATOM 1366 O O . TRP A 1 189 ? 19.886 -1.348 -3.227 1.00 79.56 189 TRP A O 1
ATOM 1376 N N . ALA A 1 190 ? 21.252 -2.669 -4.432 1.00 79.38 190 ALA A N 1
ATOM 1377 C CA . ALA A 1 190 ? 21.341 -3.735 -3.437 1.00 79.38 190 ALA A CA 1
ATOM 1378 C C . ALA A 1 190 ? 21.962 -3.245 -2.119 1.00 79.38 190 ALA A C 1
ATOM 1380 O O . ALA A 1 190 ? 21.491 -3.604 -1.040 1.00 79.38 190 ALA A O 1
ATOM 1381 N N . SER A 1 191 ? 22.981 -2.381 -2.190 1.00 86.94 191 SER A N 1
ATOM 1382 C CA . SER A 1 191 ? 23.624 -1.775 -1.016 1.00 86.94 191 SER A CA 1
ATOM 1383 C C . SER A 1 191 ? 22.651 -0.892 -0.233 1.00 86.94 191 SER A C 1
ATOM 1385 O O . SER A 1 191 ? 22.521 -1.030 0.985 1.00 86.94 191 SER A O 1
ATOM 1387 N N . ASN A 1 192 ? 21.888 -0.045 -0.927 1.00 77.62 192 ASN A N 1
ATOM 1388 C CA . ASN A 1 192 ? 20.868 0.796 -0.301 1.00 77.62 192 ASN A CA 1
ATOM 1389 C C . ASN A 1 192 ? 19.731 -0.041 0.303 1.00 77.62 192 ASN A C 1
ATOM 1391 O O . ASN A 1 192 ? 19.292 0.230 1.423 1.00 77.62 192 ASN A O 1
ATOM 1395 N N . ALA A 1 193 ? 19.296 -1.099 -0.388 1.00 73.38 193 ALA A N 1
ATOM 1396 C CA . ALA A 1 193 ? 18.308 -2.040 0.132 1.00 73.38 193 ALA A CA 1
ATOM 1397 C C . ALA A 1 193 ? 18.812 -2.754 1.400 1.00 73.38 193 ALA A C 1
ATOM 1399 O O . ALA A 1 193 ? 18.067 -2.871 2.376 1.00 73.38 193 ALA A O 1
ATOM 1400 N N . PHE A 1 194 ? 20.081 -3.180 1.422 1.00 87.12 194 PHE A N 1
ATOM 1401 C CA . PHE A 1 194 ? 20.719 -3.767 2.600 1.00 87.12 194 PHE A CA 1
ATOM 1402 C C . PHE A 1 194 ? 20.765 -2.784 3.777 1.00 87.12 194 PHE A C 1
ATOM 1404 O O . PHE A 1 194 ? 20.294 -3.135 4.860 1.00 87.12 194 PHE A O 1
ATOM 1411 N N . LYS A 1 195 ? 21.250 -1.549 3.566 1.00 86.56 195 LYS A N 1
ATOM 1412 C CA . LYS A 1 195 ? 21.292 -0.500 4.605 1.00 86.56 195 LYS A CA 1
ATOM 1413 C C . LYS A 1 195 ? 19.902 -0.262 5.211 1.00 86.56 195 LYS A C 1
ATOM 1415 O O . LYS A 1 195 ? 19.747 -0.248 6.433 1.00 86.56 195 LYS A O 1
ATOM 1420 N N . ALA A 1 196 ? 18.873 -0.144 4.370 1.00 75.19 196 ALA A N 1
ATOM 1421 C CA . ALA A 1 196 ? 17.495 0.040 4.822 1.00 75.19 196 ALA A CA 1
ATOM 1422 C C . ALA A 1 196 ? 16.972 -1.168 5.625 1.00 75.19 196 ALA A C 1
ATOM 1424 O O . ALA A 1 196 ? 16.378 -0.999 6.693 1.00 75.19 196 ALA A O 1
ATOM 1425 N N . ALA A 1 197 ? 17.223 -2.392 5.150 1.00 75.56 197 ALA A N 1
ATOM 1426 C CA . ALA A 1 197 ? 16.826 -3.613 5.849 1.00 75.56 197 ALA A CA 1
ATOM 1427 C C . ALA A 1 197 ? 17.553 -3.781 7.194 1.00 75.56 197 ALA A C 1
ATOM 1429 O O . ALA A 1 197 ? 16.959 -4.260 8.164 1.00 75.56 197 ALA A O 1
ATOM 1430 N N . GLU A 1 198 ? 18.819 -3.372 7.283 1.00 91.00 198 GLU A N 1
ATOM 1431 C CA . GLU A 1 198 ? 19.577 -3.383 8.531 1.00 91.00 198 GLU A CA 1
ATOM 1432 C C . GLU A 1 198 ? 19.023 -2.370 9.542 1.00 91.00 198 GLU A C 1
ATOM 1434 O O . GLU A 1 198 ? 18.823 -2.724 10.709 1.00 91.00 198 GLU A O 1
ATOM 1439 N N . ALA A 1 199 ? 18.708 -1.150 9.099 1.00 81.44 199 ALA A N 1
ATOM 1440 C CA . ALA A 1 199 ? 18.071 -0.139 9.939 1.00 81.44 199 ALA A CA 1
ATOM 1441 C C . ALA A 1 199 ? 16.731 -0.648 10.496 1.00 81.44 199 ALA A C 1
ATOM 1443 O O . ALA A 1 199 ? 16.500 -0.604 11.708 1.00 81.44 199 ALA A O 1
ATOM 1444 N N . GLN A 1 200 ? 15.886 -1.240 9.645 1.00 78.94 200 GLN A N 1
ATOM 1445 C CA . GLN A 1 200 ? 14.618 -1.830 10.077 1.00 78.94 200 GLN A CA 1
ATOM 1446 C C . GLN A 1 200 ? 14.825 -2.988 11.063 1.00 78.94 200 GLN A C 1
ATOM 1448 O O . GLN A 1 200 ? 14.156 -3.054 12.096 1.00 78.94 200 GLN A O 1
ATOM 1453 N N . ARG A 1 201 ? 15.774 -3.892 10.788 1.00 91.25 201 ARG A N 1
ATOM 1454 C CA . ARG A 1 201 ? 16.140 -4.975 11.713 1.00 91.25 201 ARG A CA 1
ATOM 1455 C C . ARG A 1 201 ? 16.525 -4.415 13.083 1.00 91.25 201 ARG A C 1
ATOM 1457 O O . ARG A 1 201 ? 16.070 -4.947 14.092 1.00 91.25 201 ARG A O 1
ATOM 1464 N N . LYS A 1 202 ? 17.337 -3.355 13.132 1.00 92.19 202 LYS A N 1
ATOM 1465 C CA . LYS A 1 202 ? 17.785 -2.727 14.383 1.00 92.19 202 LYS A CA 1
ATOM 1466 C C . LYS A 1 202 ? 16.600 -2.201 15.196 1.00 92.19 202 LYS A C 1
ATOM 1468 O O . LYS A 1 202 ? 16.487 -2.556 16.368 1.00 92.19 202 LYS A O 1
ATOM 1473 N N . VAL A 1 203 ? 15.699 -1.439 14.573 1.00 86.94 203 VAL A N 1
ATOM 1474 C CA . VAL A 1 203 ? 14.504 -0.880 15.233 1.00 86.94 203 VAL A CA 1
ATOM 1475 C C . VAL A 1 203 ? 13.620 -1.985 15.819 1.00 86.94 203 VAL A C 1
ATOM 1477 O O . VAL A 1 203 ? 13.221 -1.926 16.983 1.00 86.94 203 VAL A O 1
ATOM 1480 N N . GLU A 1 204 ? 13.357 -3.030 15.040 1.00 83.31 204 GLU A N 1
ATOM 1481 C CA . GLU A 1 204 ? 12.436 -4.106 15.425 1.00 83.31 204 GLU A CA 1
ATOM 1482 C C . GLU A 1 204 ? 13.029 -5.006 16.516 1.00 83.31 204 GLU A C 1
ATOM 1484 O O . GLU A 1 204 ? 12.346 -5.389 17.467 1.00 83.31 204 GLU A O 1
ATOM 1489 N N . CYS A 1 205 ? 14.332 -5.287 16.452 1.00 92.31 205 CYS A N 1
ATOM 1490 C CA . CYS A 1 205 ? 15.015 -6.036 17.504 1.00 92.31 205 CYS A CA 1
ATOM 1491 C C . CYS A 1 205 ? 15.184 -5.212 18.795 1.00 92.31 205 CYS A C 1
ATOM 1493 O O . CYS A 1 205 ? 15.115 -5.768 19.890 1.00 92.31 205 CYS A O 1
ATOM 1495 N N . GLN A 1 206 ? 15.320 -3.884 18.710 1.00 94.06 206 GLN A N 1
ATOM 1496 C CA . GLN A 1 206 ? 15.249 -3.010 19.889 1.00 94.06 206 GLN A CA 1
ATOM 1497 C C . GLN A 1 206 ? 13.836 -2.961 20.487 1.00 94.06 206 GLN A C 1
ATOM 1499 O O . GLN A 1 206 ? 13.676 -2.866 21.705 1.00 94.06 206 GLN A O 1
ATOM 1504 N N . ALA A 1 207 ? 12.789 -3.014 19.659 1.00 86.88 207 ALA A N 1
ATOM 1505 C CA . ALA A 1 207 ? 11.413 -3.125 20.137 1.00 86.88 207 ALA A CA 1
ATOM 1506 C C . ALA A 1 207 ? 11.181 -4.447 20.887 1.00 86.88 207 ALA A C 1
ATOM 1508 O O . ALA A 1 207 ? 10.565 -4.423 21.954 1.00 86.88 207 ALA A O 1
ATOM 1509 N N . LEU A 1 208 ? 11.727 -5.561 20.386 1.00 94.94 208 LEU A N 1
ATOM 1510 C CA . LEU A 1 208 ? 11.738 -6.846 21.091 1.00 94.94 208 LEU A CA 1
ATOM 1511 C C . LEU A 1 208 ? 12.429 -6.737 22.456 1.00 94.94 208 LEU A C 1
ATOM 1513 O O . LEU A 1 208 ? 11.803 -7.058 23.460 1.00 94.94 208 LEU A O 1
ATOM 1517 N N . ALA A 1 209 ? 13.656 -6.209 22.511 1.00 95.88 209 ALA A N 1
ATOM 1518 C CA . ALA A 1 209 ? 14.401 -6.072 23.767 1.00 95.88 209 ALA A CA 1
ATOM 1519 C C . ALA A 1 209 ? 13.631 -5.242 24.816 1.00 95.88 209 ALA A C 1
ATOM 1521 O O . ALA A 1 209 ? 13.553 -5.602 25.991 1.00 95.88 209 ALA A O 1
ATOM 1522 N N . ARG A 1 210 ? 12.981 -4.151 24.383 1.00 94.25 210 ARG A N 1
ATOM 1523 C CA . ARG A 1 210 ? 12.104 -3.349 25.254 1.00 94.25 210 ARG A CA 1
ATOM 1524 C C . ARG A 1 210 ? 10.880 -4.135 25.729 1.00 94.25 210 ARG A C 1
ATOM 1526 O O . ARG A 1 210 ? 10.481 -3.994 26.883 1.00 94.25 210 ARG A O 1
ATOM 1533 N N . ALA A 1 211 ? 10.274 -4.949 24.866 1.00 90.06 211 ALA A N 1
ATOM 1534 C CA . ALA A 1 211 ? 9.134 -5.785 25.235 1.00 90.06 211 ALA A CA 1
ATOM 1535 C C . ALA A 1 211 ? 9.524 -6.902 26.219 1.00 90.06 211 ALA A C 1
ATOM 1537 O O . ALA A 1 211 ? 8.764 -7.183 27.142 1.00 90.06 211 ALA A O 1
ATOM 1538 N N . GLU A 1 212 ? 10.712 -7.490 26.076 1.00 95.31 212 GLU A N 1
ATOM 1539 C CA . GLU A 1 212 ? 11.257 -8.474 27.022 1.00 95.31 212 GLU A CA 1
ATOM 1540 C C . GLU A 1 212 ? 11.476 -7.853 28.406 1.00 95.31 212 GLU A C 1
ATOM 1542 O O . GLU A 1 212 ? 11.073 -8.431 29.416 1.00 95.31 212 GLU A O 1
ATOM 1547 N N . GLN A 1 213 ? 12.014 -6.632 28.464 1.00 94.12 213 GLN A N 1
ATOM 1548 C CA . GLN A 1 213 ? 12.150 -5.890 29.719 1.00 94.12 213 GLN A CA 1
ATOM 1549 C C . GLN A 1 213 ? 10.781 -5.586 30.357 1.00 94.12 213 GLN A C 1
ATOM 1551 O O . GLN A 1 213 ? 10.608 -5.712 31.568 1.00 94.12 213 GLN A O 1
ATOM 1556 N N . GLN A 1 214 ? 9.778 -5.225 29.550 1.00 90.44 214 GLN A N 1
ATOM 1557 C CA . GLN A 1 214 ? 8.406 -5.024 30.032 1.00 90.44 214 GLN A CA 1
ATOM 1558 C C . GLN A 1 214 ? 7.782 -6.315 30.570 1.00 90.44 214 GLN A C 1
ATOM 1560 O O . GLN A 1 214 ? 7.079 -6.262 31.576 1.00 90.44 214 GLN A O 1
ATOM 1565 N N . LEU A 1 215 ? 8.056 -7.463 29.943 1.00 92.56 215 LEU A N 1
ATOM 1566 C CA . LEU A 1 215 ? 7.590 -8.766 30.415 1.00 92.56 215 LEU A CA 1
ATOM 1567 C C . LEU A 1 215 ? 8.191 -9.110 31.784 1.00 92.56 215 LEU A C 1
ATOM 1569 O O . LEU A 1 215 ? 7.449 -9.511 32.678 1.00 92.56 215 LEU A O 1
ATOM 1573 N N . GLN A 1 216 ? 9.494 -8.887 31.978 1.00 92.38 216 GLN A N 1
ATOM 1574 C CA . GLN A 1 216 ? 10.164 -9.101 33.271 1.00 92.38 216 GLN A CA 1
ATOM 1575 C C . GLN A 1 216 ? 9.588 -8.214 34.382 1.00 92.38 216 GLN A C 1
ATOM 1577 O O . GLN A 1 216 ? 9.452 -8.652 35.520 1.00 92.38 216 GLN A O 1
ATOM 1582 N N . ASN A 1 217 ? 9.198 -6.986 34.034 1.00 90.81 217 ASN A N 1
ATOM 1583 C CA . ASN A 1 217 ? 8.587 -6.039 34.964 1.00 90.81 217 ASN A CA 1
ATOM 1584 C C . ASN A 1 217 ? 7.073 -6.254 35.143 1.00 90.81 217 ASN A C 1
ATOM 1586 O O . ASN A 1 217 ? 6.460 -5.638 36.017 1.00 90.81 217 ASN A O 1
ATOM 1590 N N . SER A 1 218 ? 6.445 -7.099 34.320 1.00 84.69 218 SER A N 1
ATOM 1591 C CA . SER A 1 218 ? 5.026 -7.415 34.442 1.00 84.69 218 SER A CA 1
ATOM 1592 C C . SER A 1 218 ? 4.831 -8.495 35.507 1.00 84.69 218 SER A C 1
ATOM 1594 O O . SER A 1 218 ? 5.232 -9.645 35.328 1.00 84.69 218 SER A O 1
ATOM 1596 N N . GLY A 1 219 ? 4.226 -8.118 36.639 1.00 84.88 219 GLY A N 1
ATOM 1597 C CA . GLY A 1 219 ? 3.815 -9.070 37.676 1.00 84.88 219 GLY A CA 1
ATOM 1598 C C . GLY A 1 219 ? 2.846 -10.133 37.138 1.00 84.88 219 GLY A C 1
ATOM 1599 O O . GLY A 1 219 ? 2.344 -10.021 36.022 1.00 84.88 219 GLY A O 1
ATOM 1600 N N . ALA A 1 220 ? 2.562 -11.171 37.926 1.00 79.31 220 ALA A N 1
ATOM 1601 C CA . ALA A 1 220 ? 1.697 -12.268 37.490 1.00 79.31 220 ALA A CA 1
ATOM 1602 C C . ALA A 1 220 ? 0.259 -11.801 37.171 1.00 79.31 220 ALA A C 1
ATOM 1604 O O . ALA A 1 220 ? -0.304 -10.964 37.875 1.00 79.31 220 ALA A O 1
ATOM 1605 N N . GLY A 1 221 ? -0.353 -12.376 36.128 1.00 80.38 221 GLY A N 1
ATOM 1606 C CA . GLY A 1 221 ? -1.760 -12.147 35.778 1.00 80.38 221 GLY A CA 1
ATOM 1607 C C . GLY A 1 221 ? -2.006 -11.877 34.291 1.00 80.38 221 GLY A C 1
ATOM 1608 O O . GLY A 1 221 ? -1.181 -12.185 33.432 1.00 80.38 221 GLY A O 1
ATOM 1609 N N . ALA A 1 222 ? -3.165 -11.294 33.973 1.00 66.38 222 ALA A N 1
ATOM 1610 C CA . ALA A 1 222 ? -3.595 -11.038 32.593 1.00 66.38 222 ALA A CA 1
ATOM 1611 C C . ALA A 1 222 ? -2.648 -10.098 31.816 1.00 66.38 222 ALA A C 1
ATOM 1613 O O . ALA A 1 222 ? -2.468 -10.257 30.608 1.00 66.38 222 ALA A O 1
ATOM 1614 N N . THR A 1 223 ? -1.996 -9.163 32.509 1.00 82.31 223 THR A N 1
ATOM 1615 C CA . THR A 1 223 ? -0.975 -8.264 31.947 1.00 82.31 223 THR A CA 1
ATOM 1616 C C . THR A 1 223 ? 0.281 -9.019 31.508 1.00 82.31 223 THR A C 1
ATOM 1618 O O . THR A 1 223 ? 0.835 -8.714 30.453 1.00 82.31 223 THR A O 1
ATOM 1621 N N . HIS A 1 224 ? 0.683 -10.053 32.252 1.00 87.75 224 HIS A N 1
ATOM 1622 C CA . HIS A 1 224 ? 1.812 -10.918 31.905 1.00 87.75 224 HIS A CA 1
ATOM 1623 C C . HIS A 1 224 ? 1.539 -11.731 30.633 1.00 87.75 224 HIS A C 1
ATOM 1625 O O . HIS A 1 224 ? 2.376 -11.794 29.735 1.00 87.75 224 HIS A O 1
ATOM 1631 N N . ALA A 1 225 ? 0.337 -12.305 30.509 1.00 84.00 225 ALA A N 1
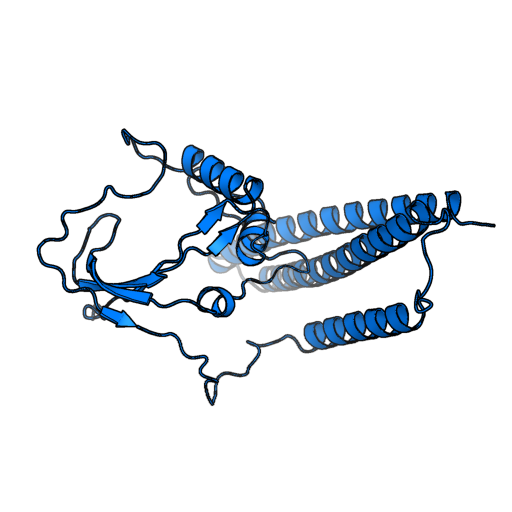ATOM 1632 C CA . ALA A 1 225 ? -0.059 -13.067 29.322 1.00 84.00 225 ALA A CA 1
ATOM 1633 C C . ALA A 1 225 ? -0.083 -12.193 28.051 1.00 84.00 225 ALA A C 1
ATOM 1635 O O . ALA A 1 225 ? 0.375 -12.619 26.989 1.00 84.00 225 ALA A O 1
ATOM 1636 N N . GLN A 1 226 ? -0.561 -10.948 28.162 1.00 85.00 226 GLN A N 1
ATOM 1637 C CA . GLN A 1 226 ? -0.520 -9.977 27.063 1.00 85.00 226 GLN A CA 1
ATOM 1638 C C . GLN A 1 226 ? 0.916 -9.573 26.697 1.00 85.00 226 GLN A C 1
ATOM 1640 O O . GLN A 1 226 ? 1.255 -9.519 25.512 1.00 85.00 226 GLN A O 1
ATOM 1645 N N . ALA A 1 227 ? 1.773 -9.327 27.694 1.00 85.19 227 ALA A N 1
ATOM 1646 C CA . ALA A 1 227 ? 3.184 -9.018 27.473 1.00 85.19 227 ALA A CA 1
ATOM 1647 C C . ALA A 1 227 ? 3.914 -10.174 26.767 1.00 85.19 227 ALA A C 1
ATOM 1649 O O . ALA A 1 227 ? 4.662 -9.937 25.818 1.00 85.19 227 ALA A O 1
ATOM 1650 N N . LEU A 1 228 ? 3.626 -11.424 27.145 1.00 91.25 228 LEU A N 1
ATOM 1651 C CA . LEU A 1 228 ? 4.200 -12.614 26.517 1.00 91.25 228 LEU A CA 1
ATOM 1652 C C . LEU A 1 228 ? 3.808 -12.727 25.035 1.00 91.25 228 LEU A C 1
ATOM 1654 O O . LEU A 1 228 ? 4.672 -12.940 24.184 1.00 91.25 228 LEU A O 1
ATOM 1658 N N . GLY A 1 229 ? 2.529 -12.518 24.704 1.00 86.75 229 GLY A N 1
ATOM 1659 C CA . GLY A 1 229 ? 2.068 -12.512 23.309 1.00 86.75 229 GLY A CA 1
ATOM 1660 C C . GLY A 1 229 ? 2.736 -11.415 22.464 1.00 86.75 229 GLY A C 1
ATOM 1661 O O . GLY A 1 229 ? 3.076 -11.625 21.294 1.00 86.75 229 GLY A O 1
ATOM 1662 N N . ARG A 1 230 ? 3.009 -10.250 23.066 1.00 89.62 230 ARG A N 1
ATOM 1663 C CA . ARG A 1 230 ? 3.752 -9.168 22.407 1.00 89.62 230 ARG A CA 1
ATOM 1664 C C . ARG A 1 230 ? 5.215 -9.544 22.158 1.00 89.62 230 ARG A C 1
ATOM 1666 O O . ARG A 1 230 ? 5.703 -9.309 21.056 1.00 89.62 230 ARG A O 1
ATOM 1673 N N . VAL A 1 231 ? 5.892 -10.161 23.127 1.00 93.44 231 VAL A N 1
ATOM 1674 C CA . VAL A 1 231 ? 7.274 -10.647 22.961 1.00 93.44 231 VAL A CA 1
ATOM 1675 C C . VAL A 1 231 ? 7.352 -11.671 21.831 1.00 93.44 231 VAL A C 1
ATOM 1677 O O . VAL A 1 231 ? 8.160 -11.505 20.924 1.00 93.44 231 VAL A O 1
ATOM 1680 N N . GLN A 1 232 ? 6.460 -12.666 21.809 1.00 92.06 232 GLN A N 1
ATOM 1681 C CA . GLN A 1 232 ? 6.446 -13.692 20.759 1.00 92.06 232 GLN A CA 1
ATOM 1682 C C . GLN A 1 232 ? 6.256 -13.099 19.354 1.00 92.06 232 GLN A C 1
ATOM 1684 O O . GLN A 1 232 ? 6.950 -13.486 18.411 1.00 92.06 232 GLN A O 1
ATOM 1689 N N . SER A 1 233 ? 5.348 -12.129 19.199 1.00 88.56 233 SER A N 1
ATOM 1690 C CA . SER A 1 233 ? 5.123 -11.488 17.895 1.00 88.56 233 SER A CA 1
ATOM 1691 C C . SER A 1 233 ? 6.322 -10.644 17.437 1.00 88.56 233 SER A C 1
ATOM 1693 O O . SER A 1 233 ? 6.734 -10.747 16.278 1.00 88.56 233 SER A O 1
ATOM 1695 N N . LEU A 1 234 ? 6.942 -9.874 18.340 1.00 86.88 234 LEU A N 1
ATOM 1696 C CA . LEU A 1 234 ? 8.153 -9.097 18.046 1.00 86.88 234 LEU A CA 1
ATOM 1697 C C . LEU A 1 234 ? 9.378 -9.985 17.793 1.00 86.88 234 LEU A C 1
ATOM 1699 O O . LEU A 1 234 ? 10.212 -9.651 16.952 1.00 86.88 234 LEU A O 1
ATOM 1703 N N . GLN A 1 235 ? 9.468 -11.142 18.451 1.00 96.44 235 GLN A N 1
ATOM 1704 C CA . GLN A 1 235 ? 10.544 -12.109 18.241 1.00 96.44 235 GLN A CA 1
ATOM 1705 C C . GLN A 1 235 ? 10.520 -12.651 16.813 1.00 96.44 235 GLN A C 1
ATOM 1707 O O . GLN A 1 235 ? 11.547 -12.663 16.126 1.00 96.44 235 GLN A O 1
ATOM 1712 N N . GLN A 1 236 ? 9.334 -13.023 16.327 1.00 89.19 236 GLN A N 1
ATOM 1713 C CA . GLN A 1 236 ? 9.161 -13.468 14.948 1.00 89.19 236 GLN A CA 1
ATOM 1714 C C . GLN A 1 236 ? 9.498 -12.356 13.943 1.00 89.19 236 GLN A C 1
ATOM 1716 O O . GLN A 1 236 ? 10.110 -12.624 12.904 1.00 89.19 236 GLN A O 1
ATOM 1721 N N . LEU A 1 237 ? 9.138 -11.107 14.252 1.00 83.50 237 LEU A N 1
ATOM 1722 C CA . LEU A 1 237 ? 9.407 -9.953 13.394 1.00 83.50 237 LEU A CA 1
ATOM 1723 C C . LEU A 1 237 ? 10.907 -9.633 13.307 1.00 83.50 237 LEU A C 1
ATOM 1725 O O . LEU A 1 237 ? 11.447 -9.557 12.202 1.00 83.50 237 LEU A O 1
ATOM 1729 N N . CYS A 1 238 ? 11.598 -9.547 14.448 1.00 92.12 238 CYS A N 1
ATOM 1730 C CA . CYS A 1 238 ? 13.052 -9.363 14.513 1.00 92.12 238 CYS A CA 1
ATOM 1731 C C . CYS A 1 238 ? 13.792 -10.500 13.785 1.00 92.12 238 CYS A C 1
ATOM 1733 O O . CYS A 1 238 ? 14.657 -10.232 12.949 1.00 92.12 238 CYS A O 1
ATOM 1735 N N . SER A 1 239 ? 13.404 -11.765 14.009 1.00 93.50 239 SER A N 1
ATOM 1736 C CA . SER A 1 239 ? 13.994 -12.922 13.312 1.00 93.50 239 SER A CA 1
ATOM 1737 C C . SER A 1 239 ? 13.800 -12.850 11.794 1.00 93.50 239 SER A C 1
ATOM 1739 O O . SER A 1 239 ? 14.727 -13.107 11.022 1.00 93.50 239 SER A O 1
ATOM 1741 N N . THR A 1 240 ? 12.606 -12.459 11.347 1.00 87.75 240 THR A N 1
ATOM 1742 C CA . THR A 1 240 ? 12.298 -12.322 9.919 1.00 87.75 240 THR A CA 1
ATOM 1743 C C . THR A 1 240 ? 13.139 -11.219 9.279 1.00 87.75 240 THR A C 1
ATOM 1745 O O . THR A 1 240 ? 13.765 -11.456 8.246 1.00 87.75 240 THR A O 1
ATOM 1748 N N . ASN A 1 241 ? 13.224 -10.043 9.906 1.00 81.75 241 ASN A N 1
ATOM 1749 C CA . ASN A 1 241 ? 14.022 -8.931 9.386 1.00 81.75 241 ASN A CA 1
ATOM 1750 C C . ASN A 1 241 ? 15.526 -9.236 9.407 1.00 81.75 241 ASN A C 1
ATOM 1752 O O . ASN A 1 241 ? 16.242 -8.839 8.490 1.00 81.75 241 ASN A O 1
ATOM 1756 N N . ALA A 1 242 ? 16.007 -10.014 10.383 1.00 90.69 242 ALA A N 1
ATOM 1757 C CA . ALA A 1 242 ? 17.383 -10.500 10.391 1.00 90.69 242 ALA A CA 1
ATOM 1758 C C . ALA A 1 242 ? 17.692 -11.370 9.165 1.00 90.69 242 ALA A C 1
ATOM 1760 O O . ALA A 1 242 ? 18.694 -11.139 8.493 1.00 90.69 242 ALA A O 1
ATOM 1761 N N . LYS A 1 243 ? 16.798 -12.302 8.808 1.00 90.50 243 LYS A N 1
ATOM 1762 C CA . LYS A 1 243 ? 16.957 -13.139 7.605 1.00 90.50 243 LYS A CA 1
ATOM 1763 C C . LYS A 1 243 ? 16.967 -12.315 6.316 1.00 90.50 243 LYS A C 1
ATOM 1765 O O . LYS A 1 243 ? 17.743 -12.619 5.413 1.00 90.50 243 LYS A O 1
ATOM 1770 N N . VAL A 1 244 ? 16.128 -11.279 6.226 1.00 86.69 244 VAL A N 1
ATOM 1771 C CA . VAL A 1 244 ? 16.094 -10.368 5.067 1.00 86.69 244 VAL A CA 1
ATOM 1772 C C . VAL A 1 244 ? 17.417 -9.614 4.933 1.00 86.69 244 VAL A C 1
ATOM 1774 O O . VAL A 1 244 ? 18.020 -9.650 3.863 1.00 86.69 244 VAL A O 1
ATOM 1777 N N . ALA A 1 245 ? 17.906 -9.007 6.019 1.00 88.56 245 ALA A N 1
ATOM 1778 C CA . ALA A 1 245 ? 19.184 -8.297 6.019 1.00 88.56 245 ALA A CA 1
ATOM 1779 C C . ALA A 1 245 ? 20.353 -9.225 5.639 1.00 88.56 245 ALA A C 1
ATOM 1781 O O . ALA A 1 245 ? 21.177 -8.864 4.803 1.00 88.56 245 ALA A O 1
ATOM 1782 N N . SER A 1 246 ? 20.394 -10.452 6.173 1.00 92.81 246 SER A N 1
ATOM 1783 C CA . SER A 1 246 ? 21.419 -11.440 5.806 1.00 92.81 246 SER A CA 1
ATOM 1784 C C . SER A 1 246 ? 21.371 -11.828 4.327 1.00 92.81 246 SER A C 1
ATOM 1786 O O . SER A 1 246 ? 22.417 -11.986 3.705 1.00 92.81 246 SER A O 1
ATOM 1788 N N . ARG A 1 247 ? 20.174 -11.970 3.744 1.00 93.00 247 ARG A N 1
ATOM 1789 C CA . ARG A 1 247 ? 20.030 -12.289 2.318 1.00 93.00 247 ARG A CA 1
ATOM 1790 C C . ARG A 1 247 ? 20.545 -11.157 1.431 1.00 93.00 247 ARG A C 1
ATOM 1792 O O . ARG A 1 247 ? 21.292 -11.426 0.498 1.00 93.00 247 ARG A O 1
ATOM 1799 N N . LEU A 1 248 ? 20.177 -9.917 1.752 1.00 86.88 248 LEU A N 1
ATOM 1800 C CA . LEU A 1 248 ? 20.622 -8.734 1.013 1.00 86.88 248 LEU A CA 1
ATOM 1801 C C . LEU A 1 248 ? 22.135 -8.524 1.133 1.00 86.88 248 LEU A C 1
ATOM 1803 O O . LEU A 1 248 ? 22.775 -8.156 0.157 1.00 86.88 248 LEU A O 1
ATOM 1807 N N . LEU A 1 249 ? 22.734 -8.836 2.286 1.00 96.75 249 LEU A N 1
ATOM 1808 C CA . LEU A 1 249 ? 24.189 -8.799 2.439 1.00 96.75 249 LEU A CA 1
ATOM 1809 C C . LEU A 1 249 ? 24.896 -9.755 1.465 1.00 96.75 249 LEU A C 1
ATOM 1811 O O . LEU A 1 249 ? 25.882 -9.375 0.837 1.00 96.75 249 LEU A O 1
ATOM 1815 N N . LEU A 1 250 ? 24.390 -10.984 1.322 1.00 94.69 250 LEU A N 1
ATOM 1816 C CA . LEU A 1 250 ? 24.938 -11.957 0.370 1.00 94.69 250 LEU A CA 1
ATOM 1817 C C . LEU A 1 250 ? 24.775 -11.486 -1.081 1.00 94.69 250 LEU A C 1
ATOM 1819 O O . LEU A 1 250 ? 25.673 -11.688 -1.895 1.00 94.69 250 LEU A O 1
ATOM 1823 N N . GLU A 1 251 ? 23.656 -10.837 -1.401 1.00 92.50 251 GLU A N 1
ATOM 1824 C CA . GLU A 1 251 ? 23.409 -10.249 -2.720 1.00 92.50 251 GLU A CA 1
ATOM 1825 C C . GLU A 1 251 ? 24.392 -9.114 -3.033 1.00 92.50 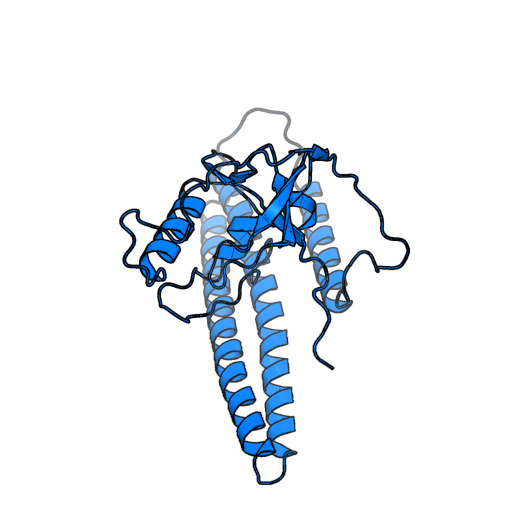251 GLU A C 1
ATOM 1827 O O . GLU A 1 251 ? 25.019 -9.125 -4.092 1.00 92.50 251 GLU A O 1
ATOM 1832 N N . VAL A 1 252 ? 24.615 -8.200 -2.081 1.00 95.25 252 VAL A N 1
ATOM 1833 C CA . VAL A 1 252 ? 25.624 -7.133 -2.189 1.00 95.25 252 VAL A CA 1
ATOM 1834 C C . VAL A 1 252 ? 27.011 -7.721 -2.435 1.00 95.25 252 VAL A C 1
ATOM 1836 O O . VAL A 1 252 ? 27.710 -7.286 -3.348 1.00 95.25 252 VAL A O 1
ATOM 1839 N N . GLN A 1 253 ? 27.405 -8.743 -1.671 1.00 97.38 253 GLN A N 1
ATOM 1840 C CA . GLN A 1 253 ? 28.697 -9.412 -1.850 1.00 97.38 253 GLN A CA 1
ATOM 1841 C C . GLN A 1 253 ? 28.816 -10.079 -3.228 1.00 97.38 253 GLN A C 1
ATOM 1843 O O . GLN A 1 253 ? 29.863 -9.979 -3.872 1.00 97.38 253 GLN A O 1
ATOM 1848 N N . GLY A 1 254 ? 27.748 -10.728 -3.699 1.00 95.88 254 GLY A N 1
ATOM 1849 C CA . GLY A 1 254 ? 27.698 -11.354 -5.019 1.00 95.88 254 GLY A CA 1
ATOM 1850 C C . GLY A 1 254 ? 27.854 -10.340 -6.153 1.00 95.88 254 GLY A C 1
ATOM 1851 O O . GLY A 1 254 ? 28.711 -10.513 -7.022 1.00 95.88 254 GLY A O 1
ATOM 1852 N N . LEU A 1 255 ? 27.091 -9.245 -6.103 1.00 94.12 255 LEU A N 1
ATOM 1853 C CA . LEU A 1 255 ? 27.177 -8.155 -7.077 1.00 94.12 255 LEU A CA 1
ATOM 1854 C C . LEU A 1 255 ? 28.546 -7.477 -7.040 1.00 94.12 255 LEU A C 1
ATOM 1856 O O . LEU A 1 255 ? 29.134 -7.223 -8.086 1.00 94.12 255 LEU A O 1
ATOM 1860 N N . GLN A 1 256 ? 29.117 -7.262 -5.854 1.00 97.00 256 GLN A N 1
ATOM 1861 C CA . GLN A 1 256 ? 30.449 -6.679 -5.717 1.00 97.00 256 GLN A CA 1
ATOM 1862 C C . GLN A 1 256 ? 31.516 -7.533 -6.417 1.00 97.00 256 GLN A C 1
ATOM 1864 O O . GLN A 1 256 ? 32.336 -7.001 -7.169 1.00 97.00 256 GLN A O 1
ATOM 1869 N N . GLN A 1 257 ? 31.486 -8.857 -6.229 1.00 96.94 257 GLN A N 1
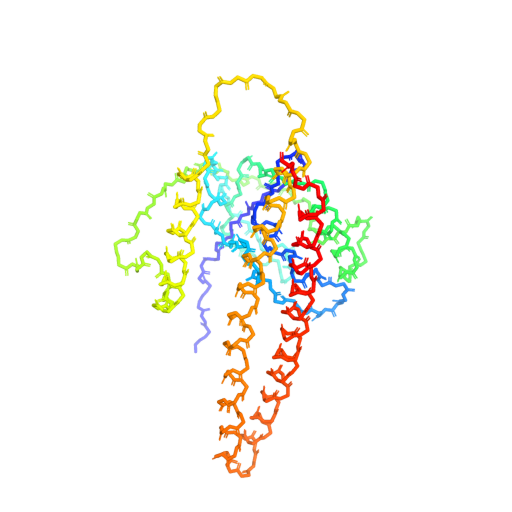ATOM 1870 C CA . GLN A 1 257 ? 32.390 -9.776 -6.928 1.00 96.94 257 GLN A CA 1
ATOM 1871 C C . GLN A 1 257 ? 32.149 -9.781 -8.442 1.00 96.94 257 GLN A C 1
ATOM 1873 O O . GLN A 1 257 ? 33.105 -9.804 -9.220 1.00 96.94 257 GLN A O 1
ATOM 1878 N N . GLN A 1 258 ? 30.888 -9.744 -8.877 1.00 94.00 258 GLN A N 1
ATOM 1879 C CA . GLN A 1 258 ? 30.535 -9.688 -10.294 1.00 94.00 258 GLN A CA 1
ATOM 1880 C C . GLN A 1 258 ? 31.068 -8.412 -10.953 1.00 94.00 258 GLN A C 1
ATOM 1882 O O . GLN A 1 258 ? 31.719 -8.499 -11.996 1.00 94.00 258 GLN A O 1
ATOM 1887 N N . CYS A 1 259 ? 30.870 -7.250 -10.327 1.00 92.88 259 CYS A N 1
ATOM 1888 C CA . CYS A 1 259 ? 31.331 -5.975 -10.872 1.00 92.88 259 CYS A CA 1
ATOM 1889 C C . CYS A 1 259 ? 32.858 -5.924 -10.944 1.00 92.88 259 CYS A C 1
ATOM 1891 O O . CYS A 1 259 ? 33.405 -5.427 -11.922 1.00 92.88 259 CYS A O 1
ATOM 1893 N N . GLN A 1 260 ? 33.562 -6.497 -9.960 1.00 94.00 260 GLN A N 1
ATOM 1894 C CA . GLN A 1 260 ? 35.023 -6.607 -9.999 1.00 94.00 260 GLN A CA 1
ATOM 1895 C C . GLN A 1 260 ? 35.529 -7.448 -11.178 1.00 94.00 260 GLN A C 1
ATOM 1897 O O . GLN A 1 260 ? 36.555 -7.107 -11.760 1.00 94.00 260 GLN A O 1
ATOM 1902 N N . ARG A 1 261 ? 34.822 -8.523 -11.557 1.00 93.88 261 ARG A N 1
ATOM 1903 C CA . ARG A 1 261 ? 35.221 -9.393 -12.681 1.00 93.88 261 ARG A CA 1
ATOM 1904 C C . ARG A 1 261 ? 35.082 -8.722 -14.042 1.00 93.88 261 ARG A C 1
ATOM 1906 O O . ARG A 1 261 ? 35.880 -9.004 -14.928 1.00 93.88 261 ARG A O 1
ATOM 1913 N N . ILE A 1 262 ? 34.065 -7.880 -14.206 1.00 91.81 262 ILE A N 1
ATOM 1914 C CA . ILE A 1 262 ? 33.752 -7.219 -15.483 1.00 91.81 262 ILE A CA 1
ATOM 1915 C C . ILE A 1 262 ? 34.292 -5.783 -15.544 1.00 91.81 262 ILE A C 1
ATOM 1917 O O . ILE A 1 262 ? 34.001 -5.065 -16.496 1.00 91.81 262 ILE A O 1
ATOM 1921 N N . LYS A 1 263 ? 35.057 -5.355 -14.529 1.00 90.31 263 LYS A N 1
ATOM 1922 C CA . LYS A 1 263 ? 35.678 -4.034 -14.482 1.00 90.31 263 LYS A CA 1
ATOM 1923 C C . LYS A 1 263 ? 36.685 -3.899 -15.637 1.00 90.31 263 LYS A C 1
ATOM 1925 O O . LYS A 1 263 ? 37.596 -4.730 -15.715 1.00 90.31 263 LYS A O 1
ATOM 1930 N N . PRO A 1 264 ? 36.556 -2.880 -16.508 1.00 84.62 264 PRO A N 1
ATOM 1931 C CA . PRO A 1 264 ? 37.537 -2.628 -17.560 1.00 84.62 264 PRO A CA 1
ATOM 1932 C C . PRO A 1 264 ? 38.919 -2.373 -16.938 1.00 84.62 264 PRO A C 1
ATOM 1934 O O . PRO A 1 264 ? 39.021 -1.772 -15.863 1.00 84.62 264 PRO A O 1
ATOM 1937 N N . ARG A 1 265 ? 39.964 -2.909 -17.580 1.00 74.31 265 ARG A N 1
ATOM 1938 C CA . ARG A 1 265 ? 41.361 -2.784 -17.135 1.00 74.31 265 ARG A CA 1
ATOM 1939 C C . ARG A 1 265 ? 41.943 -1.420 -17.466 1.00 74.31 265 ARG A C 1
ATOM 1941 O O . ARG A 1 265 ? 41.662 -0.932 -18.580 1.00 74.31 265 ARG A O 1
#

Radius of gyration: 24.34 Å; chains: 1; bounding box: 73×43×66 Å

pLDDT: mean 80.5, std 16.36, range [32.66, 97.38]